Protein AF-A0A8X7SCP9-F1 (afdb_monomer_lite)

Secondary structure (DSSP, 8-state):
------------------SPPPPHHHHHHHHHHHTTSB-TTPPP-HHHHHHHHHHHHHHHHHHHHTTTPPPPHHHHHHHHTTS--TTHHHHHHHHHIIIIIS--TT-S--GGGHHHHHHHHTT--B--HHHHHHHHHHHHHHHHHHHTT-SS-S-----TTHHHHHHHHHHHBGGGPPPPPP--TT--GGGGGTTPPPPS--HHHHHHT--GGGB-S-GGGSPPP-

Structure (mmCIF, N/CA/C/O backbone):
data_AF-A0A8X7SCP9-F1
#
_entry.id   AF-A0A8X7SCP9-F1
#
loop_
_atom_site.group_PDB
_atom_site.id
_atom_site.type_symbol
_atom_site.label_atom_id
_atom_site.label_alt_id
_atom_site.label_comp_id
_atom_site.label_asym_id
_atom_site.label_entity_id
_atom_site.label_seq_id
_atom_site.pdbx_PDB_ins_code
_atom_site.Cartn_x
_atom_site.Cartn_y
_atom_site.Cartn_z
_atom_site.occupancy
_atom_site.B_iso_or_equiv
_atom_site.auth_seq_id
_atom_site.auth_comp_id
_atom_site.auth_asym_id
_atom_site.auth_atom_id
_atom_site.pdbx_PDB_model_num
ATOM 1 N N . MET A 1 1 ? 49.760 1.703 -44.729 1.00 36.44 1 MET A N 1
ATOM 2 C CA . MET A 1 1 ? 49.350 2.475 -43.535 1.00 36.44 1 MET A CA 1
ATOM 3 C C . MET A 1 1 ? 48.236 3.421 -43.953 1.00 36.44 1 MET A C 1
ATOM 5 O O . MET A 1 1 ? 48.510 4.389 -44.644 1.00 36.44 1 MET A O 1
ATOM 9 N N . LEU A 1 2 ? 46.983 3.087 -43.641 1.00 34.25 2 LEU A N 1
ATOM 10 C CA . LEU A 1 2 ? 45.821 3.934 -43.936 1.00 34.25 2 LEU A CA 1
ATOM 11 C C . LEU A 1 2 ? 45.530 4.840 -42.726 1.00 34.25 2 LEU A C 1
ATOM 13 O O . LEU A 1 2 ? 45.642 4.364 -41.592 1.00 34.25 2 LEU A O 1
ATOM 17 N N . PRO A 1 3 ? 45.181 6.122 -42.931 1.00 34.25 3 PRO A N 1
ATOM 18 C CA . PRO A 1 3 ? 44.920 7.043 -41.840 1.00 34.25 3 PRO A CA 1
ATOM 19 C C . PRO A 1 3 ? 43.595 6.718 -41.143 1.00 34.25 3 PRO A C 1
ATOM 21 O O . PRO A 1 3 ? 42.575 6.402 -41.753 1.00 34.25 3 PRO A O 1
ATOM 24 N N . ARG A 1 4 ? 43.669 6.793 -39.817 1.00 33.34 4 ARG A N 1
ATOM 25 C CA . ARG A 1 4 ? 42.622 6.542 -38.832 1.00 33.34 4 ARG A CA 1
ATOM 26 C C . ARG A 1 4 ? 41.446 7.500 -39.080 1.00 33.34 4 ARG A C 1
ATOM 28 O O . ARG A 1 4 ? 41.606 8.713 -38.971 1.00 33.34 4 ARG A O 1
ATOM 35 N N . HIS A 1 5 ? 40.285 6.948 -39.437 1.00 37.34 5 HIS A N 1
ATOM 36 C CA . HIS A 1 5 ? 39.052 7.709 -39.623 1.00 37.34 5 HIS A CA 1
ATOM 37 C C . HIS A 1 5 ? 38.667 8.492 -38.361 1.00 37.34 5 HIS A C 1
ATOM 39 O O . HIS A 1 5 ? 38.884 8.073 -37.224 1.00 37.34 5 HIS A O 1
ATOM 45 N N . SER A 1 6 ? 38.097 9.653 -38.644 1.00 34.94 6 SER A N 1
ATOM 46 C CA . SER A 1 6 ? 37.675 10.727 -37.768 1.00 34.94 6 SER A CA 1
ATOM 47 C C . SER A 1 6 ? 36.760 10.307 -36.618 1.00 34.94 6 SER A C 1
ATOM 49 O O . SER A 1 6 ? 35.809 9.542 -36.770 1.00 34.94 6 SER A O 1
ATOM 51 N N . LEU A 1 7 ? 37.020 10.932 -35.468 1.00 45.47 7 LEU A N 1
ATOM 52 C CA . LEU A 1 7 ? 36.071 11.138 -34.382 1.00 45.47 7 LEU A CA 1
ATOM 53 C C . LEU A 1 7 ? 34.780 11.751 -34.946 1.00 45.47 7 LEU A C 1
ATOM 55 O O . LEU A 1 7 ? 34.694 12.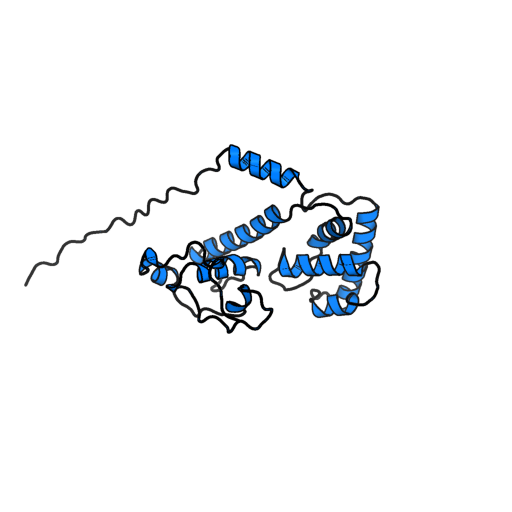960 -35.149 1.00 45.47 7 LEU A O 1
ATOM 59 N N . LYS A 1 8 ? 33.756 10.928 -35.180 1.00 37.47 8 LYS A N 1
ATOM 60 C CA . LYS A 1 8 ? 32.371 11.398 -35.127 1.00 37.47 8 LYS A CA 1
ATOM 61 C C . LYS A 1 8 ? 31.877 11.167 -33.710 1.00 37.47 8 LYS A C 1
ATOM 63 O O . LYS A 1 8 ? 31.315 10.126 -33.384 1.00 37.47 8 LYS A O 1
ATOM 68 N N . THR A 1 9 ? 32.135 12.157 -32.865 1.00 39.91 9 THR A N 1
ATOM 69 C CA . THR A 1 9 ? 31.381 12.430 -31.644 1.00 39.91 9 THR A CA 1
ATOM 70 C C . THR A 1 9 ? 29.904 12.539 -32.019 1.00 39.91 9 THR A C 1
ATOM 72 O O . THR A 1 9 ? 29.414 13.594 -32.416 1.00 39.91 9 THR A O 1
ATOM 75 N N . LEU A 1 10 ? 29.190 11.413 -31.958 1.00 36.66 10 LEU A N 1
ATOM 76 C CA . LEU A 1 10 ? 27.736 11.412 -32.000 1.00 36.66 10 LEU A CA 1
ATOM 77 C C . LEU A 1 10 ? 27.260 12.202 -30.783 1.00 36.66 10 LEU A C 1
ATOM 79 O O . LEU A 1 10 ? 27.534 11.845 -29.640 1.00 36.66 10 LEU A O 1
ATOM 83 N N . SER A 1 11 ? 26.613 13.325 -31.071 1.00 34.94 11 SER A N 1
ATOM 84 C CA . SER A 1 11 ? 25.954 14.208 -30.122 1.00 34.94 11 SER A CA 1
ATOM 85 C C . SER A 1 11 ? 25.185 13.410 -29.062 1.00 34.94 11 SER A C 1
ATOM 87 O O . SER A 1 11 ? 24.110 12.883 -29.334 1.00 34.94 11 SER A O 1
ATOM 89 N N . LEU A 1 12 ? 25.708 13.363 -27.833 1.00 41.34 12 LEU A N 1
ATOM 90 C CA . LEU A 1 12 ? 25.030 12.857 -26.630 1.00 41.34 12 LEU A CA 1
ATOM 91 C C . LEU A 1 12 ? 23.944 13.835 -26.131 1.00 41.34 12 LEU A C 1
ATOM 93 O O . LEU A 1 12 ? 23.687 13.939 -24.934 1.00 41.34 12 LEU A O 1
ATOM 97 N N . SER A 1 13 ? 23.291 14.576 -27.030 1.00 31.05 13 SER A N 1
ATOM 98 C CA . SER A 1 13 ? 22.116 15.373 -26.683 1.00 31.05 13 SER A CA 1
ATOM 99 C C . SER A 1 13 ? 20.854 14.556 -26.952 1.00 31.05 13 SER A C 1
ATOM 101 O O . SER A 1 13 ? 20.194 14.654 -27.984 1.00 31.05 13 SER A O 1
ATOM 103 N N . VAL A 1 14 ? 20.485 13.724 -25.978 1.00 31.47 14 VAL A N 1
ATOM 104 C CA . VAL A 1 14 ? 19.106 13.236 -25.899 1.00 31.47 14 VAL A CA 1
ATOM 105 C C . VAL A 1 14 ? 18.247 14.423 -25.471 1.00 31.47 14 VAL A C 1
ATOM 107 O O . VAL A 1 14 ? 18.172 14.779 -24.297 1.00 31.47 14 VAL A O 1
ATOM 110 N N . SER A 1 15 ? 17.622 15.068 -26.451 1.00 29.19 15 SER A N 1
ATOM 111 C CA . SER A 1 15 ? 16.572 16.057 -26.230 1.00 29.19 15 SER A CA 1
ATOM 112 C C . SER A 1 15 ? 15.325 15.333 -25.723 1.00 29.19 15 SER A C 1
ATOM 114 O O . SER A 1 15 ? 14.505 14.823 -26.487 1.00 29.19 15 SER A O 1
ATOM 116 N N . PHE A 1 16 ? 15.195 15.247 -24.401 1.00 29.44 16 PHE A N 1
ATOM 117 C CA . PHE A 1 16 ? 13.919 14.928 -23.780 1.00 29.44 16 PHE A CA 1
ATOM 118 C C . PHE A 1 16 ? 13.015 16.147 -23.979 1.00 29.44 16 PHE A C 1
ATOM 120 O O . PHE A 1 16 ? 13.230 17.190 -23.360 1.00 29.44 16 PHE A O 1
ATOM 127 N N . LYS A 1 17 ? 11.954 16.021 -24.788 1.00 34.19 17 LYS A N 1
ATOM 128 C CA . LYS A 1 17 ? 10.759 16.832 -24.526 1.00 34.19 17 LYS A CA 1
ATOM 129 C C . LYS A 1 17 ? 10.344 16.417 -23.119 1.00 34.19 17 LYS A C 1
ATOM 131 O O . LYS A 1 17 ? 9.905 15.284 -22.940 1.00 34.19 17 LYS A O 1
ATOM 136 N N . GLY A 1 18 ? 10.631 17.255 -22.122 1.00 32.31 18 GLY A N 1
ATOM 137 C CA . GLY A 1 18 ? 10.340 16.958 -20.723 1.00 32.31 18 GLY A CA 1
ATOM 138 C C . GLY A 1 18 ? 8.885 16.525 -20.535 1.00 32.31 18 GLY A C 1
ATOM 139 O O . GLY A 1 18 ? 8.072 16.627 -21.456 1.00 32.31 18 GLY A O 1
ATOM 140 N N . TRP A 1 19 ? 8.555 16.040 -19.337 1.00 34.41 19 TRP A N 1
ATOM 141 C CA . TRP A 1 19 ? 7.176 15.768 -18.924 1.00 34.41 19 TRP A CA 1
ATOM 142 C C . TRP A 1 19 ? 6.264 16.853 -19.494 1.00 34.41 19 TRP A C 1
ATOM 144 O O . TRP A 1 19 ? 6.471 18.031 -19.195 1.00 34.41 19 TRP A O 1
ATOM 154 N N . ARG A 1 20 ? 5.333 16.485 -20.391 1.00 43.69 20 ARG A N 1
ATOM 155 C CA . ARG A 1 20 ? 4.395 17.470 -20.936 1.00 43.69 20 ARG A CA 1
ATOM 156 C C . ARG A 1 20 ? 3.741 18.126 -19.729 1.00 43.69 20 ARG A C 1
ATOM 158 O O . ARG A 1 20 ? 3.152 17.418 -18.912 1.00 43.69 20 ARG A O 1
ATOM 165 N N . LEU A 1 21 ? 3.912 19.443 -19.596 1.00 41.94 21 LEU A N 1
ATOM 166 C CA . LEU A 1 21 ? 3.250 20.205 -18.549 1.00 41.94 21 LEU A CA 1
ATOM 167 C C . LEU A 1 21 ? 1.770 19.839 -18.592 1.00 41.94 21 LEU A C 1
ATOM 169 O O . LEU A 1 21 ? 1.151 19.798 -19.659 1.00 41.94 21 LEU A O 1
ATOM 173 N N . TRP A 1 22 ? 1.259 19.476 -17.424 1.00 45.84 22 TRP A N 1
ATOM 174 C CA . TRP A 1 22 ? -0.112 19.055 -17.220 1.00 45.84 22 TRP A CA 1
ATOM 175 C C . TRP A 1 22 ? -1.031 20.095 -17.861 1.00 45.84 22 TRP A C 1
ATOM 177 O O . TRP A 1 22 ? -0.975 21.262 -17.474 1.00 45.84 22 TRP A O 1
ATOM 187 N N . ARG A 1 23 ? -1.853 19.697 -18.843 1.00 64.44 23 ARG A N 1
ATOM 188 C CA . ARG A 1 23 ? -2.910 20.589 -19.340 1.00 64.44 23 ARG A CA 1
ATOM 189 C C . ARG A 1 23 ? -3.835 20.930 -18.174 1.00 64.44 23 ARG A C 1
ATOM 191 O O . ARG A 1 23 ? -4.162 20.041 -17.386 1.00 64.44 23 ARG A O 1
ATOM 198 N N . GLU A 1 24 ? -4.256 22.187 -18.079 1.00 72.56 24 GLU A N 1
ATOM 199 C CA . GLU A 1 24 ? -5.151 22.656 -17.009 1.00 72.56 24 GLU A CA 1
ATOM 200 C C . GLU A 1 24 ? -6.441 21.823 -16.920 1.00 72.56 24 GLU A C 1
ATOM 202 O O . GLU A 1 24 ? -6.910 21.502 -15.827 1.00 72.56 24 GLU A O 1
ATOM 207 N N . ASP A 1 25 ? -6.936 21.335 -18.058 1.00 75.00 25 ASP A N 1
ATOM 208 C CA . ASP A 1 25 ? -8.081 20.424 -18.126 1.00 75.00 25 ASP A CA 1
ATOM 209 C C . ASP A 1 25 ? -7.833 19.106 -17.378 1.00 75.00 25 ASP A C 1
ATOM 211 O O . ASP A 1 25 ? -8.721 18.599 -16.696 1.00 75.00 25 ASP A O 1
ATOM 215 N N . PHE A 1 26 ? -6.616 18.551 -17.466 1.00 69.31 26 PHE A N 1
ATOM 216 C CA . PHE A 1 26 ? -6.261 17.321 -16.756 1.00 69.31 26 PHE A CA 1
ATOM 217 C C . PHE A 1 26 ? -6.146 17.568 -15.254 1.00 69.31 26 PHE A C 1
ATOM 219 O O . PHE A 1 26 ? -6.594 16.733 -14.475 1.00 69.31 26 PHE A O 1
ATOM 226 N N . LYS A 1 27 ? -5.590 18.713 -14.836 1.00 64.19 27 LYS A N 1
ATOM 227 C CA . LYS A 1 27 ? -5.555 19.087 -13.413 1.00 64.19 27 LYS A CA 1
ATOM 228 C C . LYS A 1 27 ? -6.972 19.218 -12.870 1.00 64.19 27 LYS A C 1
ATOM 230 O O . LYS A 1 27 ? -7.293 18.590 -11.873 1.00 64.19 27 LYS A O 1
ATOM 235 N N . THR A 1 28 ? -7.839 19.933 -13.584 1.00 75.69 28 THR A N 1
ATOM 236 C CA . THR A 1 28 ? -9.245 20.115 -13.209 1.00 75.69 28 THR A CA 1
ATOM 237 C C . THR A 1 28 ? -9.986 18.778 -13.153 1.00 75.69 28 THR A C 1
ATOM 239 O O . THR A 1 28 ? -10.770 18.540 -12.237 1.00 75.69 28 THR A O 1
ATOM 242 N N . TRP A 1 29 ? -9.725 17.872 -14.097 1.00 69.81 29 TRP A N 1
ATOM 243 C CA . TRP A 1 29 ? -10.303 16.530 -14.101 1.00 69.81 29 TRP A CA 1
ATOM 244 C C . TRP A 1 29 ? -9.794 15.663 -12.941 1.00 69.81 29 TRP A C 1
ATOM 246 O O . TRP A 1 29 ? -10.599 15.048 -12.246 1.00 69.81 29 TRP A O 1
ATOM 256 N N . ALA A 1 30 ? -8.487 15.670 -12.667 1.00 62.31 30 ALA A N 1
ATOM 257 C CA . ALA A 1 30 ? -7.900 14.974 -11.525 1.00 62.31 30 ALA A CA 1
ATOM 258 C C . ALA A 1 30 ? -8.427 15.527 -10.190 1.00 62.31 30 ALA A C 1
ATOM 260 O O . ALA A 1 30 ? -8.788 14.750 -9.312 1.00 62.31 30 ALA A O 1
ATOM 261 N N . THR A 1 31 ? -8.564 16.850 -10.057 1.00 67.81 31 THR A N 1
ATOM 262 C CA . THR A 1 31 ? -9.174 17.500 -8.888 1.00 67.81 31 THR A CA 1
ATOM 263 C C . THR A 1 31 ? -10.637 17.092 -8.720 1.00 67.81 31 THR A C 1
ATOM 265 O O . THR A 1 31 ? -11.041 16.755 -7.612 1.00 67.81 31 THR A O 1
ATOM 268 N N . LYS A 1 32 ? -11.423 17.040 -9.804 1.00 70.69 32 LYS A N 1
ATOM 269 C CA . LYS A 1 32 ? -12.813 16.551 -9.772 1.00 70.69 32 LYS A CA 1
ATOM 270 C C . LYS A 1 32 ? -12.906 15.085 -9.348 1.00 70.69 32 LYS A C 1
ATOM 272 O O . LYS A 1 32 ? -13.802 14.739 -8.591 1.00 70.69 32 LYS A O 1
ATOM 277 N N . MET A 1 33 ? -11.982 14.237 -9.797 1.00 65.50 33 MET A N 1
ATOM 278 C CA . MET A 1 33 ? -11.931 12.828 -9.392 1.00 65.50 33 MET A CA 1
ATOM 279 C C . MET A 1 33 ? -11.500 12.665 -7.932 1.00 65.50 33 MET A C 1
ATOM 281 O O . MET A 1 33 ? -12.081 11.861 -7.210 1.00 65.50 33 MET A O 1
ATOM 285 N N . SER A 1 34 ? -10.539 13.466 -7.466 1.00 60.88 34 SER A N 1
ATOM 286 C CA . SER A 1 34 ? -10.188 13.538 -6.045 1.00 60.88 34 SER A CA 1
ATOM 287 C C . SER A 1 34 ? -11.334 14.069 -5.181 1.00 60.88 34 SER A C 1
ATOM 289 O O . SER A 1 34 ? -11.426 13.683 -4.027 1.00 60.88 34 SER A O 1
ATOM 291 N N . ALA A 1 35 ? -12.231 14.896 -5.723 1.00 63.06 35 ALA A N 1
ATOM 292 C CA . ALA A 1 35 ? -13.408 15.386 -5.006 1.00 63.06 35 ALA A CA 1
ATOM 293 C C . ALA A 1 35 ? -14.512 14.323 -4.809 1.00 63.06 35 ALA A C 1
ATOM 295 O O . ALA A 1 35 ? -15.472 14.581 -4.089 1.00 63.06 35 ALA A O 1
ATOM 296 N N . LEU A 1 36 ? -14.402 13.133 -5.422 1.00 73.38 36 LEU A N 1
ATOM 297 C CA . LEU A 1 36 ? -15.390 12.051 -5.276 1.00 73.38 36 LEU A CA 1
ATOM 298 C C . LEU A 1 36 ? -15.253 11.253 -3.967 1.00 73.38 36 LEU A C 1
ATOM 300 O O . LEU A 1 36 ? -16.104 10.411 -3.671 1.00 73.38 36 LEU A O 1
ATOM 304 N N . GLY A 1 37 ? -14.199 11.495 -3.188 1.00 78.56 37 GLY A N 1
ATOM 305 C CA . GLY A 1 37 ? -14.000 10.884 -1.881 1.00 78.56 37 GLY A CA 1
ATOM 306 C C . GLY A 1 37 ? -13.178 11.779 -0.965 1.00 78.56 37 GLY A C 1
ATOM 307 O O . GLY A 1 37 ? -12.523 12.721 -1.403 1.00 78.56 37 GLY A O 1
ATOM 308 N N . SER A 1 38 ? -13.212 11.481 0.324 1.00 84.38 38 SER A N 1
ATOM 309 C CA . SER A 1 38 ? -12.435 12.203 1.319 1.00 84.38 38 SER A CA 1
ATOM 310 C C . SER A 1 38 ? -10.941 11.860 1.192 1.00 84.38 38 SER A C 1
ATOM 312 O O . SER A 1 38 ? -10.578 10.746 0.787 1.00 84.38 38 SER A O 1
ATOM 314 N N . PRO A 1 39 ? -10.039 12.797 1.528 1.00 85.88 39 PRO A N 1
ATOM 315 C CA . PRO A 1 39 ? -8.606 12.530 1.531 1.00 85.88 39 PRO A CA 1
ATOM 316 C C . PRO A 1 39 ? -8.237 11.483 2.591 1.00 85.88 39 PRO A C 1
ATOM 318 O O . PRO A 1 39 ? -8.933 11.306 3.585 1.00 85.88 39 PRO A O 1
ATOM 321 N N . VAL A 1 40 ? -7.082 10.836 2.420 1.00 85.88 40 VAL A N 1
ATOM 322 C CA . VAL A 1 40 ? -6.550 9.819 3.356 1.00 85.88 40 VAL A CA 1
ATOM 323 C C . VAL A 1 40 ? -6.340 10.375 4.777 1.00 85.88 40 VAL A C 1
ATOM 325 O O . VAL A 1 40 ? -6.388 9.627 5.745 1.00 85.88 40 VAL A O 1
ATOM 328 N N . PHE A 1 41 ? -6.168 11.692 4.911 1.00 84.44 41 PHE A N 1
ATOM 329 C CA . PHE A 1 41 ? -6.013 12.396 6.190 1.00 84.44 41 PHE A CA 1
ATOM 330 C C . PHE A 1 41 ? -7.320 13.016 6.710 1.00 84.44 41 PHE A C 1
ATOM 332 O O . PHE A 1 41 ? -7.278 13.927 7.533 1.00 84.44 41 PHE A O 1
ATOM 339 N N . ALA A 1 42 ? -8.478 12.591 6.196 1.00 88.12 42 ALA A N 1
ATOM 340 C CA . ALA A 1 42 ? -9.764 13.072 6.682 1.00 88.12 42 ALA A CA 1
ATOM 341 C C . ALA A 1 42 ? -9.925 12.778 8.182 1.00 88.12 42 ALA A C 1
ATOM 343 O O . ALA A 1 42 ? -9.620 11.676 8.644 1.00 88.12 42 ALA A O 1
ATOM 344 N N . ALA A 1 43 ? -10.422 13.761 8.933 1.00 91.69 43 ALA A N 1
ATOM 345 C CA . ALA A 1 43 ? -10.719 13.589 10.350 1.00 91.69 43 ALA A CA 1
ATOM 346 C C . ALA A 1 43 ? -11.805 12.522 10.546 1.00 91.69 43 ALA A C 1
ATOM 348 O O . ALA A 1 43 ? -12.712 12.399 9.720 1.00 91.69 43 ALA A O 1
ATOM 349 N N . LEU A 1 44 ? -11.694 11.750 11.624 1.00 93.12 44 LEU A N 1
ATOM 350 C CA . LEU A 1 44 ? -12.737 10.822 12.046 1.00 93.12 44 LEU A CA 1
ATOM 351 C C . LEU A 1 44 ? -13.807 11.574 12.841 1.00 93.12 44 LEU A C 1
ATOM 353 O O . LEU A 1 44 ? -13.533 12.597 13.471 1.00 93.12 44 LEU A O 1
ATOM 357 N N . ASP A 1 45 ? -15.028 11.057 12.808 1.00 92.19 45 ASP A N 1
ATOM 358 C CA . ASP A 1 45 ? -16.075 11.462 13.738 1.00 92.19 45 ASP A CA 1
ATOM 359 C C . ASP A 1 45 ? -15.869 10.795 15.113 1.00 92.19 45 ASP A C 1
ATOM 361 O O . ASP A 1 45 ? -14.940 10.010 15.316 1.00 92.19 45 ASP A O 1
ATOM 365 N N . GLY A 1 46 ? -16.726 11.111 16.090 1.00 93.50 46 GLY A N 1
ATOM 366 C CA . GLY A 1 46 ? -16.574 10.594 17.456 1.00 93.50 46 GLY A CA 1
ATOM 367 C C . GLY A 1 46 ? -16.593 9.062 17.536 1.00 93.50 46 GLY A C 1
ATOM 368 O O . GLY A 1 46 ? -15.781 8.474 18.248 1.00 93.50 46 GLY A O 1
ATOM 369 N N . SER A 1 47 ? -17.468 8.413 16.761 1.00 92.50 47 SER A N 1
ATOM 370 C CA . SER A 1 47 ? -17.549 6.947 16.696 1.00 92.50 47 SER A CA 1
ATOM 371 C C . SER A 1 47 ? -16.320 6.332 16.013 1.00 92.50 47 SER A C 1
ATOM 373 O O . SER A 1 47 ? -15.787 5.312 16.465 1.00 92.50 47 SER A O 1
ATOM 375 N N . GLY A 1 48 ? -15.815 6.976 14.959 1.00 93.38 48 GLY A N 1
ATOM 376 C CA . GLY A 1 48 ? -14.584 6.584 14.293 1.00 93.38 48 GLY A CA 1
ATOM 377 C C . GLY A 1 48 ? -13.365 6.691 15.209 1.00 93.38 48 GLY A C 1
ATOM 378 O O . GLY A 1 48 ? -12.563 5.758 15.267 1.00 93.38 48 GLY A O 1
ATOM 379 N N . GLU A 1 49 ? -13.229 7.77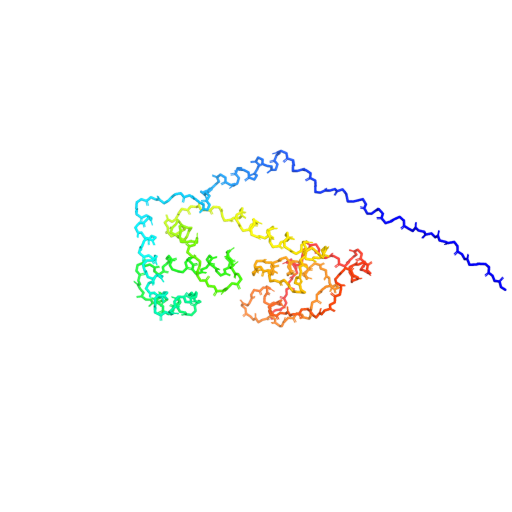9 15.973 1.00 96.00 49 GLU A N 1
ATOM 380 C CA . GLU A 1 49 ? -12.139 7.919 16.950 1.00 96.00 49 GLU A CA 1
ATOM 381 C C . GLU A 1 49 ? -12.225 6.864 18.063 1.00 96.00 49 GLU A C 1
ATOM 383 O O . GLU A 1 49 ? -11.197 6.311 18.461 1.00 96.00 49 GLU A O 1
ATOM 388 N N . GLU A 1 50 ? -13.428 6.497 18.516 1.00 95.81 50 GLU A N 1
ATOM 389 C CA . GLU A 1 50 ? -13.605 5.396 19.470 1.00 95.81 50 GLU A CA 1
ATOM 390 C C . GLU A 1 50 ? -13.135 4.054 18.884 1.00 95.81 50 GLU A C 1
ATOM 392 O O . GLU A 1 50 ? -12.366 3.321 19.515 1.00 95.81 50 GLU A O 1
ATOM 397 N N . THR A 1 51 ? -13.545 3.748 17.651 1.00 95.38 51 THR A N 1
ATOM 398 C CA . THR A 1 51 ? -13.160 2.514 16.948 1.00 95.38 51 THR A CA 1
ATOM 399 C C . THR A 1 51 ? -11.650 2.452 16.722 1.00 95.38 51 THR A C 1
ATOM 401 O O . THR A 1 51 ? -11.008 1.435 16.999 1.00 95.38 51 THR A O 1
ATOM 404 N N . LYS A 1 52 ? -11.047 3.566 16.298 1.00 96.38 52 LYS A N 1
ATOM 405 C CA . LYS A 1 52 ? -9.593 3.702 16.164 1.00 96.38 52 LYS A CA 1
ATOM 406 C C . LYS A 1 52 ? -8.890 3.461 17.496 1.00 96.38 52 LYS A C 1
ATOM 408 O O . LYS A 1 52 ? -7.931 2.694 17.535 1.00 96.38 52 LYS A O 1
ATOM 413 N N . ALA A 1 53 ? -9.379 4.048 18.588 1.00 96.75 53 ALA A N 1
ATOM 414 C CA . ALA A 1 53 ? -8.809 3.856 19.917 1.00 96.75 53 ALA A CA 1
ATOM 415 C C . ALA A 1 53 ? -8.926 2.401 20.404 1.00 96.75 53 ALA A C 1
ATOM 417 O O . ALA A 1 53 ? -8.035 1.913 21.101 1.00 96.75 53 ALA A O 1
ATOM 418 N N . LYS A 1 54 ? -9.998 1.679 20.050 1.00 96.25 54 LYS A N 1
ATOM 419 C CA . LYS A 1 54 ? -10.132 0.236 20.322 1.00 96.25 54 LYS A CA 1
ATOM 420 C C . LYS A 1 54 ? -9.054 -0.575 19.588 1.00 96.25 54 LYS A C 1
ATOM 422 O O . LYS A 1 54 ? -8.300 -1.297 20.235 1.00 96.25 54 LYS A O 1
ATOM 427 N N . VAL A 1 55 ? -8.899 -0.388 18.274 1.00 95.38 55 VAL A N 1
ATOM 428 C CA . VAL A 1 55 ? -7.869 -1.094 17.479 1.00 95.38 55 VAL A CA 1
ATOM 429 C C . VAL A 1 55 ? -6.452 -0.728 17.932 1.00 95.38 55 VAL A C 1
ATOM 431 O O . VAL A 1 55 ? -5.576 -1.589 18.019 1.00 95.38 55 VAL A O 1
ATOM 434 N N . GLN A 1 56 ? -6.216 0.539 18.273 1.00 95.56 56 GLN A N 1
ATOM 435 C CA . GLN A 1 56 ? -4.923 1.014 18.761 1.00 95.56 56 GLN A CA 1
ATOM 436 C C . GLN A 1 56 ? -4.549 0.410 20.115 1.00 95.56 56 GLN A C 1
ATOM 438 O O . GLN A 1 56 ? -3.382 0.087 20.336 1.00 95.56 56 GLN A O 1
ATOM 443 N N . ARG A 1 57 ? -5.525 0.186 21.002 1.00 94.56 57 ARG A N 1
ATOM 444 C CA . ARG A 1 57 ? -5.302 -0.538 22.260 1.00 94.56 57 ARG A CA 1
ATOM 445 C C . ARG A 1 57 ? -4.850 -1.976 22.015 1.00 94.56 57 ARG A C 1
ATOM 447 O O . ARG A 1 57 ? -3.830 -2.368 22.578 1.00 94.56 57 ARG A O 1
ATOM 454 N N . GLU A 1 58 ? -5.530 -2.717 21.144 1.00 93.06 58 GLU A N 1
ATOM 455 C CA . GLU A 1 58 ? -5.134 -4.085 20.772 1.00 93.06 58 GLU A CA 1
ATOM 456 C C . GLU A 1 58 ? -3.723 -4.126 20.166 1.00 93.06 58 GLU A C 1
ATOM 458 O O . GLU A 1 58 ? -2.876 -4.929 20.561 1.00 93.06 58 GLU A O 1
ATOM 463 N N . TRP A 1 59 ? -3.416 -3.188 19.267 1.00 93.38 59 TRP A N 1
ATOM 464 C CA . TRP A 1 59 ? -2.079 -3.053 18.688 1.00 93.38 59 TRP A CA 1
ATOM 465 C C . TRP A 1 59 ? -1.004 -2.779 19.753 1.00 93.38 59 TRP A C 1
ATOM 467 O O . TRP A 1 59 ? 0.053 -3.410 19.738 1.00 93.38 59 TRP A O 1
ATOM 477 N N . LEU A 1 60 ? -1.263 -1.895 20.723 1.00 92.69 60 LEU A N 1
ATOM 478 C CA . LEU A 1 60 ? -0.334 -1.632 21.829 1.00 92.69 60 LEU A CA 1
ATOM 479 C C . LEU A 1 60 ? -0.154 -2.851 22.745 1.00 92.69 60 LEU A C 1
ATOM 481 O O . LEU A 1 60 ? 0.963 -3.108 23.198 1.00 92.69 60 LEU A O 1
ATOM 485 N N . MET A 1 61 ? -1.221 -3.607 23.010 1.00 91.25 61 MET A N 1
ATOM 486 C CA . MET A 1 61 ? -1.164 -4.843 23.799 1.00 91.25 61 MET A CA 1
ATOM 487 C C . MET A 1 61 ? -0.282 -5.891 23.118 1.00 91.25 61 MET A C 1
ATOM 489 O O . MET A 1 61 ? 0.637 -6.428 23.742 1.00 91.25 61 MET A O 1
ATOM 493 N N . LEU A 1 62 ? -0.476 -6.103 21.814 1.00 90.81 62 LEU A N 1
ATOM 494 C CA . LEU A 1 62 ? 0.372 -6.986 21.014 1.00 90.81 62 LEU A CA 1
ATOM 495 C C . LEU A 1 62 ? 1.829 -6.513 21.003 1.00 90.81 62 LEU A C 1
ATOM 497 O O . LEU A 1 62 ? 2.736 -7.325 21.172 1.00 90.81 62 LEU A O 1
ATOM 501 N N . LYS A 1 63 ? 2.068 -5.203 20.869 1.00 88.81 63 LYS A N 1
ATOM 502 C CA . LYS A 1 63 ? 3.418 -4.623 20.852 1.00 88.81 63 LYS A CA 1
ATOM 503 C C . LYS A 1 63 ? 4.165 -4.835 22.172 1.00 88.81 63 LYS A C 1
ATOM 505 O O . LYS A 1 63 ? 5.367 -5.089 22.149 1.00 88.81 63 LYS A O 1
ATOM 510 N N . LYS A 1 64 ? 3.465 -4.775 23.311 1.00 88.56 64 LYS A N 1
ATOM 511 C CA . LYS A 1 64 ? 4.031 -5.125 24.626 1.00 88.56 64 LYS A CA 1
ATOM 512 C C . LYS A 1 64 ? 4.399 -6.606 24.701 1.00 88.56 64 LYS A C 1
ATOM 514 O O . LYS A 1 64 ? 5.482 -6.931 25.171 1.00 88.56 64 LYS A O 1
ATOM 519 N N . TYR A 1 65 ? 3.533 -7.490 24.201 1.00 85.69 65 TYR A N 1
ATOM 520 C CA . TYR A 1 65 ? 3.778 -8.935 24.200 1.00 85.69 65 TYR A CA 1
ATOM 521 C C . TYR A 1 65 ? 5.009 -9.331 23.367 1.00 85.69 65 TYR A C 1
ATOM 523 O O . TYR A 1 65 ? 5.750 -10.235 23.745 1.00 85.69 65 TYR A O 1
ATOM 531 N N . ILE A 1 66 ? 5.266 -8.631 22.257 1.00 86.25 66 ILE A N 1
ATOM 532 C CA . ILE A 1 66 ? 6.423 -8.889 21.381 1.00 86.25 66 ILE A CA 1
ATOM 533 C C . ILE A 1 66 ? 7.645 -8.009 21.683 1.00 86.25 66 ILE A C 1
ATOM 535 O O . ILE A 1 66 ? 8.534 -7.899 20.835 1.00 86.25 66 ILE A O 1
ATOM 539 N N . ASP A 1 67 ? 7.699 -7.407 22.874 1.00 82.56 67 ASP A N 1
ATOM 540 C CA . ASP A 1 67 ? 8.826 -6.604 23.365 1.00 82.56 67 ASP A CA 1
ATOM 541 C C . ASP A 1 67 ? 9.220 -5.460 22.411 1.00 82.56 67 ASP A C 1
ATOM 543 O O . ASP A 1 67 ? 10.359 -5.313 21.971 1.00 82.56 67 ASP A O 1
ATOM 547 N N . GLY A 1 68 ? 8.225 -4.683 21.978 1.00 72.69 68 GLY A N 1
ATOM 548 C CA . GLY A 1 68 ? 8.440 -3.497 21.149 1.00 72.69 68 GLY A CA 1
ATOM 549 C C . GLY A 1 68 ? 8.769 -3.771 19.678 1.00 72.69 68 GLY A C 1
ATOM 550 O O . GLY A 1 68 ? 8.843 -2.814 18.901 1.00 72.69 68 GLY A O 1
ATOM 551 N N . ARG A 1 69 ? 8.911 -5.040 19.263 1.00 79.19 69 ARG A N 1
ATOM 552 C CA . ARG A 1 69 ? 9.078 -5.406 17.847 1.00 79.19 69 ARG A CA 1
ATOM 553 C C . ARG A 1 69 ? 7.855 -4.996 17.022 1.00 79.19 69 ARG A C 1
ATOM 555 O O . ARG A 1 69 ? 6.763 -4.781 17.543 1.00 79.19 69 ARG A O 1
ATOM 562 N N . GLY A 1 70 ? 8.042 -4.853 15.712 1.00 81.25 70 GLY A N 1
ATOM 563 C CA . GLY A 1 70 ? 6.936 -4.558 14.806 1.00 81.25 70 GLY A CA 1
ATOM 564 C C . GLY A 1 70 ? 5.982 -5.748 14.684 1.00 81.25 70 GLY A C 1
ATOM 565 O O . GLY A 1 70 ? 6.412 -6.901 14.658 1.00 81.25 70 GLY A O 1
ATOM 566 N N . ILE A 1 71 ? 4.680 -5.471 14.600 1.00 87.81 71 ILE A N 1
ATOM 567 C CA . ILE A 1 71 ? 3.656 -6.515 14.504 1.00 87.81 71 ILE A CA 1
ATOM 568 C C . ILE A 1 71 ? 3.601 -7.046 13.073 1.00 87.81 71 ILE A C 1
ATOM 570 O O . ILE A 1 71 ? 3.276 -6.308 12.141 1.00 87.81 71 ILE A O 1
ATOM 574 N N . THR A 1 72 ? 3.914 -8.327 12.907 1.00 88.94 72 THR A N 1
ATOM 575 C CA . THR A 1 72 ? 3.884 -9.020 11.615 1.00 88.94 72 THR A CA 1
ATOM 576 C C . THR A 1 72 ? 2.482 -9.534 11.286 1.00 88.94 72 THR A C 1
ATOM 578 O O . THR A 1 72 ? 1.618 -9.657 12.158 1.00 88.94 72 THR A O 1
ATOM 581 N N . GLN A 1 73 ? 2.255 -9.863 10.014 1.00 90.31 73 GLN A N 1
ATOM 582 C CA . GLN A 1 73 ? 0.978 -10.355 9.504 1.00 90.31 73 GLN A CA 1
ATOM 583 C C . GLN A 1 73 ? 0.477 -11.591 10.272 1.00 90.31 73 GLN A C 1
ATOM 585 O O . GLN A 1 73 ? -0.674 -11.558 10.701 1.00 90.31 73 GLN A O 1
ATOM 590 N N . PRO A 1 74 ? 1.290 -12.641 10.525 1.00 90.50 74 PRO A N 1
ATOM 591 C CA . PRO A 1 74 ? 0.811 -13.817 11.251 1.00 90.50 74 PRO A CA 1
ATOM 592 C C . PRO A 1 74 ? 0.351 -13.501 12.677 1.00 90.50 74 PRO A C 1
ATOM 594 O O . PRO A 1 74 ? -0.653 -14.040 13.132 1.00 90.50 74 PRO A O 1
ATOM 597 N N . VAL A 1 75 ? 1.059 -12.604 13.377 1.00 91.69 75 VAL A N 1
ATOM 598 C CA . VAL A 1 75 ? 0.699 -12.185 14.742 1.00 91.69 75 VAL A CA 1
ATOM 599 C C . VAL A 1 75 ? -0.622 -11.420 14.733 1.00 91.69 75 VAL A C 1
ATOM 601 O O . VAL A 1 75 ? -1.485 -11.685 15.564 1.00 91.69 75 VAL A O 1
ATOM 604 N N . TRP A 1 76 ? -0.797 -10.510 13.773 1.00 93.62 76 TRP A N 1
ATOM 605 C CA . TRP A 1 76 ? -2.031 -9.744 13.619 1.00 93.62 76 TRP A CA 1
ATOM 606 C C . TRP A 1 76 ? -3.225 -10.634 13.257 1.00 93.62 76 TRP A C 1
ATOM 608 O O . TRP A 1 76 ? -4.270 -10.553 13.895 1.00 93.62 76 TRP A O 1
ATOM 618 N N . MET A 1 77 ? -3.055 -11.524 12.273 1.00 93.06 77 MET A N 1
ATOM 619 C CA . MET A 1 77 ? -4.098 -12.461 11.849 1.00 93.06 77 MET A CA 1
ATOM 620 C C . MET A 1 77 ? -4.504 -13.386 12.991 1.00 93.06 77 MET A C 1
ATOM 622 O O . MET A 1 77 ? -5.691 -13.527 13.237 1.00 93.06 77 MET A O 1
ATOM 626 N N . LYS A 1 78 ? -3.551 -13.935 13.755 1.00 91.75 78 LYS A N 1
ATOM 627 C CA . LYS A 1 78 ? -3.857 -14.795 14.909 1.00 91.75 78 LYS A CA 1
ATOM 628 C C . LYS A 1 78 ? -4.767 -14.117 15.94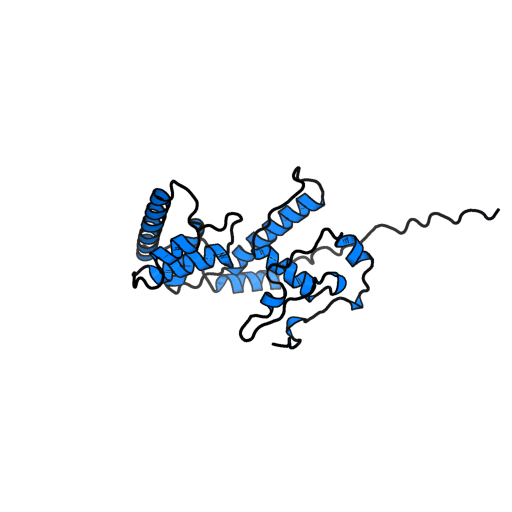6 1.00 91.75 78 LYS A C 1
ATOM 630 O O . LYS A 1 78 ? -5.485 -14.815 16.650 1.00 91.75 78 LYS A O 1
ATOM 635 N N . ASN A 1 79 ? -4.714 -12.789 16.064 1.00 90.44 79 ASN A N 1
ATOM 636 C CA . ASN A 1 79 ? -5.522 -12.042 17.029 1.00 90.44 79 ASN A CA 1
ATOM 637 C C . ASN A 1 79 ? -6.948 -11.748 16.537 1.00 90.44 79 ASN A C 1
ATOM 639 O O . ASN A 1 79 ? -7.859 -11.672 17.353 1.00 90.44 79 ASN A O 1
ATOM 643 N N . PHE A 1 80 ? -7.138 -11.548 15.228 1.00 93.19 80 PHE A N 1
ATOM 644 C CA . PHE A 1 80 ? -8.393 -11.016 14.680 1.00 93.19 80 PHE A CA 1
ATOM 645 C C . PHE A 1 80 ? -9.113 -11.935 13.691 1.00 93.19 80 PHE A C 1
ATOM 647 O O . PHE A 1 80 ? -10.336 -11.866 13.611 1.00 93.19 80 PHE A O 1
ATOM 654 N N . MET A 1 81 ? -8.392 -12.754 12.927 1.00 90.00 81 MET A N 1
ATOM 655 C CA . MET A 1 81 ? -8.975 -13.603 11.885 1.00 90.00 81 MET A CA 1
ATOM 656 C C . MET A 1 81 ? -9.866 -14.680 12.499 1.00 90.00 81 MET A C 1
ATOM 658 O O . MET A 1 81 ? -9.418 -15.394 13.395 1.00 90.00 81 MET A O 1
ATOM 662 N N . ASP A 1 82 ? -11.100 -14.783 12.002 1.00 88.00 82 ASP A N 1
ATOM 663 C CA . ASP A 1 82 ? -12.110 -15.756 12.433 1.00 88.00 82 ASP A CA 1
ATOM 664 C C . ASP A 1 82 ? -12.427 -15.673 13.938 1.00 88.00 82 ASP A C 1
ATOM 666 O O . ASP A 1 82 ? -12.875 -16.636 14.562 1.00 88.00 82 ASP A O 1
ATOM 670 N N . SER A 1 83 ? -12.181 -14.508 14.544 1.00 86.12 83 SER A N 1
ATOM 671 C CA . SER A 1 83 ? -12.410 -14.279 15.973 1.00 86.12 83 SER A CA 1
ATOM 672 C C . SER A 1 83 ? -13.863 -13.919 16.288 1.00 86.12 83 SER A C 1
ATOM 674 O O . SER A 1 83 ? -14.282 -14.032 17.440 1.00 86.12 83 SER A O 1
ATOM 676 N N . GLY A 1 84 ? -14.628 -13.447 15.294 1.00 82.88 84 GLY A N 1
ATOM 677 C CA . GLY A 1 84 ? -15.958 -12.871 15.505 1.00 82.88 84 GLY A CA 1
ATOM 678 C C . GLY A 1 84 ? -15.919 -11.538 16.262 1.00 82.88 84 GLY A C 1
ATOM 679 O O . GLY A 1 84 ? -16.952 -11.058 16.729 1.00 82.88 84 GLY A O 1
ATOM 680 N N . HIS A 1 85 ? -14.733 -10.942 16.418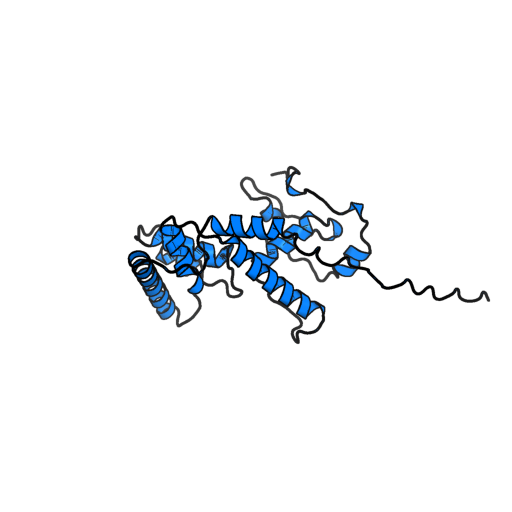 1.00 84.44 85 HIS A N 1
ATOM 681 C CA . HIS A 1 85 ? -14.546 -9.686 17.129 1.00 84.44 85 HIS A CA 1
ATOM 682 C C . HIS A 1 85 ? -15.162 -8.528 16.339 1.00 84.44 85 HIS A C 1
ATOM 684 O O . HIS A 1 85 ? -14.993 -8.425 15.126 1.00 84.44 85 HIS A O 1
ATOM 690 N N . GLU A 1 86 ? -15.762 -7.556 17.034 1.00 89.19 86 GLU A N 1
ATOM 691 C CA . GLU A 1 86 ? -16.328 -6.341 16.412 1.00 89.19 86 GLU A CA 1
ATOM 692 C C . GLU A 1 86 ? -15.316 -5.533 15.566 1.00 89.19 86 GLU A C 1
ATOM 694 O O . GLU A 1 86 ? -15.701 -4.710 14.741 1.00 89.19 86 GLU A O 1
ATOM 699 N N . LEU A 1 87 ? -14.012 -5.772 15.757 1.00 93.69 87 LEU A N 1
ATOM 700 C CA . LEU A 1 87 ? -12.921 -5.071 15.085 1.00 93.69 87 LEU A CA 1
ATOM 701 C C . LEU A 1 87 ? -12.327 -5.888 13.939 1.00 93.69 87 LEU A C 1
ATOM 703 O O . LEU A 1 87 ? -11.423 -5.393 13.277 1.00 93.69 87 LEU A O 1
ATOM 707 N N . GLU A 1 88 ? -12.794 -7.114 13.694 1.00 94.69 88 GLU A N 1
ATOM 708 C CA . GLU A 1 88 ? -12.213 -8.018 12.697 1.00 94.69 88 GLU A CA 1
ATOM 709 C C . GLU A 1 88 ? -12.165 -7.372 11.306 1.00 94.69 88 GLU A C 1
ATOM 711 O O . GLU A 1 88 ? -11.120 -7.371 10.653 1.00 94.69 88 GLU A O 1
ATOM 716 N N . HIS A 1 89 ? -13.250 -6.712 10.889 1.00 94.75 89 HIS A N 1
ATOM 717 C CA . HIS A 1 89 ? -13.291 -6.003 9.610 1.00 94.75 89 HIS A CA 1
ATOM 718 C C . HIS A 1 89 ? -12.290 -4.836 9.544 1.00 94.75 89 HIS A C 1
ATOM 720 O O . HIS A 1 89 ? -11.572 -4.674 8.554 1.00 94.75 89 HIS A O 1
ATOM 726 N N . VAL A 1 90 ? -12.189 -4.041 10.614 1.00 96.38 90 VAL A N 1
ATOM 727 C CA . VAL A 1 90 ? -11.230 -2.926 10.691 1.00 96.38 90 VAL A CA 1
ATOM 728 C C . VAL A 1 90 ? -9.798 -3.458 10.696 1.00 96.38 90 VAL A C 1
ATOM 730 O O . VAL A 1 90 ? -8.938 -2.935 9.991 1.00 96.38 90 VAL A O 1
ATOM 733 N N . ALA A 1 91 ? -9.538 -4.530 11.440 1.00 95.75 91 ALA A N 1
ATOM 734 C CA . ALA A 1 91 ? -8.240 -5.180 11.520 1.00 95.75 91 ALA A CA 1
ATOM 735 C C . ALA A 1 91 ? -7.818 -5.778 10.173 1.00 95.75 91 ALA A C 1
ATOM 737 O O . ALA A 1 91 ? -6.648 -5.658 9.794 1.00 95.75 91 ALA A O 1
ATOM 738 N N . PHE A 1 92 ? -8.758 -6.355 9.421 1.00 95.94 92 PHE A N 1
ATOM 739 C CA . PHE A 1 92 ? -8.534 -6.776 8.042 1.00 95.94 92 PHE A CA 1
ATOM 740 C C . PHE A 1 92 ? -8.112 -5.593 7.160 1.00 95.94 92 PHE A C 1
ATOM 742 O O . PHE A 1 92 ? -7.099 -5.676 6.467 1.00 95.94 92 PHE A O 1
ATOM 749 N N . LEU A 1 93 ? -8.829 -4.465 7.223 1.00 96.12 93 LEU A N 1
ATOM 750 C CA . LEU A 1 93 ? -8.495 -3.266 6.445 1.00 96.12 93 LEU A CA 1
ATOM 751 C C . LEU A 1 93 ? -7.138 -2.670 6.843 1.00 96.12 93 LEU A C 1
ATOM 753 O O . LEU A 1 93 ? -6.372 -2.265 5.971 1.00 96.12 93 LEU A O 1
ATOM 757 N N . VAL A 1 94 ? -6.799 -2.664 8.134 1.00 95.94 94 VAL A N 1
ATOM 758 C CA . VAL A 1 94 ? -5.481 -2.245 8.639 1.00 95.94 94 VAL A CA 1
ATOM 759 C C . VAL A 1 94 ? -4.363 -3.110 8.058 1.00 95.94 94 VAL A C 1
ATOM 761 O O . VAL A 1 94 ? -3.347 -2.579 7.596 1.00 95.94 94 VAL A O 1
ATOM 764 N N . LEU A 1 95 ? -4.544 -4.434 8.062 1.00 94.00 95 LEU A N 1
ATOM 765 C CA . LEU A 1 95 ? -3.591 -5.372 7.476 1.00 94.00 95 LEU A CA 1
ATOM 766 C C . LEU A 1 95 ? -3.457 -5.124 5.972 1.00 94.00 95 LEU A C 1
ATOM 768 O O . LEU A 1 95 ? -2.344 -4.967 5.469 1.00 94.00 95 LEU A O 1
ATOM 772 N N . TRP A 1 96 ? -4.588 -5.034 5.272 1.00 93.81 96 TRP A N 1
ATOM 773 C CA . TRP A 1 96 ? -4.619 -4.833 3.831 1.00 93.81 96 TRP A CA 1
ATOM 774 C C . TRP A 1 96 ? -3.911 -3.537 3.419 1.00 93.81 96 TRP A C 1
ATOM 776 O O . TRP A 1 96 ? -3.039 -3.546 2.545 1.00 93.81 96 TRP A O 1
ATOM 786 N N . LEU A 1 97 ? -4.213 -2.433 4.106 1.00 92.62 97 LEU A N 1
ATOM 787 C CA . LEU A 1 97 ? -3.566 -1.147 3.874 1.00 92.62 97 LEU A CA 1
ATOM 788 C C . LEU A 1 97 ? -2.065 -1.201 4.176 1.00 92.62 97 LEU A C 1
ATOM 790 O O . LEU A 1 97 ? -1.283 -0.693 3.382 1.00 92.62 97 LEU A O 1
ATOM 794 N N . SER A 1 98 ? -1.651 -1.834 5.278 1.00 90.50 98 SER A N 1
ATOM 795 C CA . SER A 1 98 ? -0.238 -1.876 5.689 1.00 90.50 98 SER A CA 1
ATOM 796 C C . SER A 1 98 ? 0.643 -2.734 4.777 1.00 90.50 98 SER A C 1
ATOM 798 O O . SER A 1 98 ? 1.831 -2.450 4.660 1.00 90.50 98 SER A O 1
ATOM 800 N N . TYR A 1 99 ? 0.101 -3.789 4.159 1.00 86.19 99 TYR A N 1
ATOM 801 C CA . TYR A 1 99 ? 0.892 -4.748 3.372 1.00 86.19 99 TYR A CA 1
ATOM 802 C C . TYR A 1 99 ? 0.757 -4.563 1.863 1.00 86.19 99 TYR A C 1
ATOM 804 O O . TYR A 1 99 ? 1.710 -4.838 1.137 1.00 86.19 99 TYR A O 1
ATOM 812 N N . PHE A 1 100 ? -0.393 -4.089 1.377 1.00 84.25 100 PHE A N 1
ATOM 813 C CA . PHE A 1 100 ? -0.672 -4.057 -0.062 1.00 84.25 100 PHE A CA 1
ATOM 814 C C . PHE A 1 100 ? -0.864 -2.649 -0.626 1.00 84.25 100 PHE A C 1
ATOM 816 O O . PHE A 1 100 ? -0.551 -2.427 -1.794 1.00 84.25 100 PHE A O 1
ATOM 823 N N . VAL A 1 101 ? -1.349 -1.690 0.172 1.00 87.88 101 VAL A N 1
ATOM 824 C CA . VAL A 1 101 ? -1.638 -0.325 -0.314 1.00 87.88 101 VAL A CA 1
ATOM 825 C C . VAL A 1 101 ? -0.533 0.662 0.046 1.00 87.88 101 VAL A C 1
ATOM 827 O O . VAL A 1 101 ? -0.112 1.440 -0.803 1.00 87.88 101 VAL A O 1
ATOM 830 N N . PHE A 1 102 ? -0.043 0.614 1.283 1.00 85.94 102 PHE A N 1
ATOM 831 C CA . PHE A 1 102 ? 1.024 1.459 1.822 1.00 85.94 102 PHE A CA 1
ATOM 832 C C . PHE A 1 102 ? 2.123 0.599 2.470 1.00 85.94 102 PHE A C 1
ATOM 834 O O . PHE A 1 102 ? 2.396 0.744 3.666 1.00 85.94 102 PHE A O 1
ATOM 841 N N . PRO A 1 103 ? 2.741 -0.329 1.712 1.00 79.88 103 PRO A N 1
ATOM 842 C CA . PRO A 1 103 ? 3.771 -1.207 2.242 1.00 79.88 103 PRO A CA 1
ATOM 843 C C . PRO A 1 103 ? 4.959 -0.410 2.767 1.00 79.88 103 PRO A C 1
ATOM 845 O O . PRO A 1 103 ? 5.505 0.461 2.089 1.00 79.88 103 PRO A O 1
ATOM 848 N N . SER A 1 104 ? 5.385 -0.760 3.977 1.00 74.25 104 SER A N 1
ATOM 849 C CA . SER A 1 104 ? 6.649 -0.300 4.545 1.00 74.25 104 SER A CA 1
ATOM 850 C C . SER A 1 104 ? 7.754 -1.325 4.302 1.00 74.25 104 SER A C 1
ATOM 852 O O . SER A 1 104 ? 7.494 -2.515 4.119 1.00 74.25 104 SER A O 1
ATOM 854 N N . ASN A 1 105 ? 9.008 -0.882 4.380 1.00 67.75 105 ASN A N 1
ATOM 855 C CA . ASN A 1 105 ? 10.174 -1.758 4.225 1.00 67.75 105 ASN A CA 1
ATOM 856 C C . ASN A 1 105 ? 10.317 -2.793 5.359 1.00 67.75 105 ASN A C 1
ATOM 858 O O . ASN A 1 105 ? 11.147 -3.692 5.262 1.00 67.75 105 ASN A O 1
ATOM 862 N N . CYS A 1 106 ? 9.533 -2.665 6.435 1.00 68.69 106 CYS A N 1
ATOM 863 C CA . CYS A 1 106 ? 9.651 -3.493 7.631 1.00 68.69 106 CYS A CA 1
ATOM 864 C C . CYS A 1 106 ? 8.629 -4.639 7.696 1.00 68.69 106 CYS A C 1
ATOM 866 O O . CYS A 1 106 ? 8.684 -5.394 8.658 1.00 68.69 106 CYS A O 1
ATOM 868 N N . TYR A 1 107 ? 7.723 -4.786 6.715 1.00 75.94 107 TYR A N 1
ATOM 869 C CA . TYR A 1 107 ? 6.644 -5.797 6.711 1.00 75.94 107 TYR A CA 1
ATOM 870 C C . TYR A 1 107 ? 5.917 -5.893 8.062 1.00 75.94 107 TYR A C 1
ATOM 872 O O . TYR A 1 107 ? 5.806 -6.960 8.665 1.00 75.94 107 TYR A O 1
ATOM 880 N N . THR A 1 108 ? 5.469 -4.745 8.571 1.00 87.31 108 THR A N 1
ATOM 881 C CA . THR A 1 108 ? 4.789 -4.628 9.867 1.00 87.31 108 THR A CA 1
ATOM 882 C C . THR A 1 108 ? 3.560 -3.739 9.764 1.00 87.31 108 THR A C 1
ATOM 884 O O . THR A 1 108 ? 3.527 -2.820 8.945 1.00 87.31 108 THR A O 1
ATOM 887 N N . ILE A 1 109 ? 2.577 -3.974 10.634 1.00 89.06 109 ILE A N 1
ATOM 888 C CA . ILE A 1 109 ? 1.381 -3.134 10.766 1.00 89.06 109 ILE A CA 1
ATOM 889 C C . ILE A 1 109 ? 1.788 -1.703 11.129 1.00 89.06 109 ILE A C 1
ATOM 891 O O . ILE A 1 109 ? 2.474 -1.487 12.132 1.00 89.06 109 ILE A O 1
ATOM 895 N N . ASN A 1 110 ? 1.350 -0.737 10.321 1.00 87.06 110 ASN A N 1
ATOM 896 C CA . ASN A 1 110 ? 1.652 0.676 10.511 1.00 87.06 110 ASN A CA 1
ATOM 897 C C . ASN A 1 110 ? 0.445 1.403 11.113 1.00 87.06 110 ASN A C 1
ATOM 899 O O . ASN A 1 110 ? -0.619 1.457 10.507 1.00 87.06 110 ASN A O 1
ATOM 903 N N . GLU A 1 111 ? 0.623 2.015 12.279 1.00 90.62 111 GLU A N 1
ATOM 904 C CA . GLU A 1 111 ? -0.417 2.794 12.961 1.00 90.62 111 GLU A CA 1
ATOM 905 C C . GLU A 1 111 ? -0.996 3.924 12.089 1.00 90.62 111 GLU A C 1
ATOM 907 O O . GLU A 1 111 ? -2.183 4.240 12.177 1.00 90.62 111 GLU A O 1
ATOM 912 N N . ALA A 1 112 ? -0.194 4.487 11.177 1.00 90.06 112 ALA A N 1
ATOM 913 C CA . ALA A 1 112 ? -0.616 5.575 10.297 1.00 90.06 112 ALA A CA 1
ATOM 914 C C . ALA A 1 112 ? -1.804 5.213 9.386 1.00 90.06 112 ALA A C 1
ATOM 916 O O . ALA A 1 112 ? -2.489 6.112 8.899 1.00 90.06 112 ALA A O 1
ATOM 917 N N . VAL A 1 113 ? -2.076 3.921 9.153 1.00 92.69 113 VAL A N 1
ATOM 918 C CA . VAL A 1 113 ? -3.204 3.489 8.310 1.00 92.69 113 VAL A CA 1
ATOM 919 C C . VAL A 1 113 ? -4.511 3.318 9.086 1.00 92.69 113 VAL A C 1
ATOM 921 O O . VAL A 1 113 ? -5.552 3.112 8.466 1.00 92.69 113 VAL A O 1
ATOM 924 N N . PHE A 1 114 ? -4.500 3.411 10.422 1.00 95.06 114 PHE A N 1
ATOM 925 C CA . PHE A 1 114 ? -5.689 3.135 11.239 1.00 95.06 114 PHE A CA 1
ATOM 926 C C . PHE A 1 114 ? -6.854 4.080 10.935 1.00 95.06 114 PHE A C 1
ATOM 928 O O . PHE A 1 114 ? -7.956 3.577 10.725 1.00 95.06 114 PHE A O 1
ATOM 935 N N . PRO A 1 115 ? -6.659 5.412 10.819 1.00 94.75 115 PRO A N 1
ATOM 936 C CA . PRO A 1 115 ? -7.766 6.301 10.473 1.00 94.75 115 PRO A CA 1
ATOM 937 C C . PRO A 1 115 ? -8.387 5.963 9.115 1.00 94.75 115 PRO A C 1
ATOM 939 O O . PRO A 1 115 ? -9.600 6.012 8.944 1.00 94.75 115 PRO A O 1
ATOM 942 N N . VAL A 1 116 ? -7.555 5.552 8.158 1.00 94.25 116 VAL A N 1
ATOM 943 C CA . VAL A 1 116 ? -7.985 5.160 6.812 1.00 94.25 116 VAL A CA 1
ATOM 944 C C . VAL A 1 116 ? -8.813 3.879 6.864 1.00 94.25 116 VAL A C 1
ATOM 946 O O . VAL A 1 116 ? -9.864 3.807 6.236 1.00 94.25 116 VAL A O 1
ATOM 949 N N . ALA A 1 117 ? -8.363 2.884 7.633 1.00 96.25 117 ALA A N 1
ATOM 950 C CA . ALA A 1 117 ? -9.087 1.632 7.827 1.00 96.25 117 ALA A CA 1
ATOM 951 C C . ALA A 1 117 ? -10.459 1.864 8.469 1.00 96.25 117 ALA A C 1
ATOM 953 O O . ALA A 1 117 ? -11.446 1.290 8.017 1.00 96.25 117 ALA A O 1
ATOM 954 N N . VAL A 1 118 ? -10.532 2.739 9.476 1.00 96.50 118 VAL A N 1
ATOM 955 C CA . VAL A 1 118 ? -11.798 3.079 10.134 1.00 96.50 118 VAL A CA 1
ATOM 956 C C . VAL A 1 118 ? -12.746 3.777 9.162 1.00 96.50 118 VAL A C 1
ATOM 958 O O . VAL A 1 118 ? -13.886 3.345 9.021 1.00 96.50 118 VAL A O 1
ATOM 961 N N . HIS A 1 119 ? -12.276 4.775 8.410 1.00 95.00 119 HIS A N 1
ATOM 962 C CA . HIS A 1 119 ? -13.092 5.410 7.368 1.00 95.00 119 HIS A CA 1
ATOM 963 C C . HIS A 1 119 ? -13.645 4.398 6.363 1.00 95.00 119 HIS A C 1
ATOM 965 O O . HIS A 1 119 ? -14.833 4.426 6.049 1.00 95.00 119 HIS A O 1
ATOM 971 N N . LEU A 1 120 ? -12.800 3.480 5.887 1.00 94.31 120 LEU A N 1
ATOM 972 C CA . LEU A 1 120 ? -13.219 2.432 4.958 1.00 94.31 120 LEU A CA 1
ATOM 973 C C . LEU A 1 120 ? -14.252 1.483 5.587 1.00 94.31 120 LEU A C 1
ATOM 975 O O . LEU A 1 120 ? -15.215 1.125 4.911 1.00 94.31 120 LEU A O 1
ATOM 979 N N . SER A 1 121 ? -14.106 1.129 6.869 1.00 94.31 121 SER A N 1
ATOM 980 C CA . SER A 1 121 ? -15.088 0.296 7.581 1.00 94.31 121 SER A CA 1
ATOM 981 C C . SER A 1 121 ? -16.440 0.985 7.763 1.00 94.31 121 SER A C 1
ATOM 983 O O . SER A 1 121 ? -17.479 0.334 7.704 1.00 94.31 121 SER A O 1
ATOM 985 N N . SER A 1 122 ? -16.439 2.314 7.892 1.00 89.81 122 SER A N 1
ATOM 986 C CA . SER A 1 122 ? -17.646 3.133 8.038 1.00 89.81 122 SER A CA 1
ATOM 987 C C . SER A 1 122 ? -18.296 3.498 6.697 1.00 89.81 122 SER A C 1
ATOM 989 O O . SER A 1 122 ? -19.134 4.393 6.638 1.00 89.81 122 SER A O 1
ATOM 991 N N . SER A 1 123 ? -17.926 2.826 5.597 1.00 86.62 123 SER A N 1
ATOM 992 C CA . SER A 1 123 ? -18.398 3.122 4.232 1.00 86.62 123 SER A CA 1
ATOM 993 C C . SER A 1 123 ? -18.054 4.531 3.720 1.00 86.62 123 SER A C 1
ATOM 995 O O . SER A 1 123 ? -18.617 4.991 2.720 1.00 86.62 123 SER A O 1
ATOM 997 N N . THR A 1 124 ? -17.093 5.218 4.346 1.00 89.00 124 THR A N 1
ATOM 998 C CA . THR A 1 124 ? -16.590 6.504 3.858 1.00 89.00 124 THR A CA 1
ATOM 999 C C . THR A 1 124 ? -15.739 6.270 2.617 1.00 89.00 124 THR A C 1
ATOM 1001 O O . THR A 1 124 ? -14.749 5.535 2.627 1.00 89.00 124 THR A O 1
ATOM 1004 N N . ARG A 1 125 ? -16.094 6.934 1.515 1.00 88.75 125 ARG A N 1
ATOM 1005 C CA . ARG A 1 125 ? -15.297 6.889 0.284 1.00 88.75 125 ARG A CA 1
ATOM 1006 C C . ARG A 1 125 ? -13.992 7.644 0.505 1.00 88.75 125 ARG A C 1
ATOM 1008 O O . ARG A 1 125 ? -14.021 8.864 0.618 1.00 88.75 125 ARG A O 1
ATOM 1015 N N . ILE A 1 126 ? -12.862 6.939 0.527 1.00 89.88 126 ILE A N 1
ATOM 1016 C CA . ILE A 1 126 ? -11.521 7.533 0.631 1.00 89.88 126 ILE A CA 1
ATOM 1017 C C . ILE A 1 126 ? -10.783 7.443 -0.705 1.00 89.88 126 ILE A C 1
ATOM 1019 O O . ILE A 1 126 ? -10.727 6.384 -1.332 1.00 89.88 126 ILE A O 1
ATOM 1023 N N . THR A 1 127 ? -10.150 8.537 -1.135 1.00 90.00 127 THR A N 1
ATOM 1024 C CA . THR A 1 127 ? -9.305 8.535 -2.338 1.00 90.00 127 THR A CA 1
ATOM 1025 C C . THR A 1 127 ? -7.888 8.062 -2.013 1.00 90.00 127 THR A C 1
ATOM 1027 O O . THR A 1 127 ? -7.032 8.854 -1.619 1.00 90.00 127 THR A O 1
ATOM 1030 N N . LEU A 1 128 ? -7.612 6.770 -2.205 1.00 90.25 128 LEU A N 1
ATOM 1031 C CA . LEU A 1 128 ? -6.289 6.181 -1.940 1.00 90.25 128 LEU A CA 1
ATOM 1032 C C . LEU A 1 128 ? -5.249 6.506 -3.026 1.00 90.25 128 LEU A C 1
ATOM 1034 O O . LEU A 1 128 ? -4.059 6.619 -2.732 1.00 90.25 128 LEU A O 1
ATOM 1038 N N . ALA A 1 129 ? -5.685 6.681 -4.278 1.00 88.75 129 ALA A N 1
ATOM 1039 C CA . ALA A 1 129 ? -4.793 6.808 -5.434 1.00 88.75 129 ALA A CA 1
ATOM 1040 C C . ALA A 1 129 ? -3.721 7.912 -5.298 1.00 88.75 129 ALA A C 1
ATOM 1042 O O . ALA A 1 129 ? -2.555 7.611 -5.561 1.00 88.75 129 ALA A O 1
ATOM 1043 N N . PRO A 1 130 ? -4.033 9.146 -4.843 1.00 87.12 130 PRO A N 1
ATOM 1044 C CA . PRO A 1 130 ? -3.007 10.172 -4.652 1.00 87.12 130 PRO A CA 1
ATOM 1045 C C . PRO A 1 130 ? -1.916 9.756 -3.656 1.00 87.12 130 PRO A C 1
ATOM 1047 O O . PRO A 1 130 ? -0.735 9.990 -3.907 1.00 87.12 130 PRO A O 1
ATOM 1050 N N . ALA A 1 131 ? -2.287 9.096 -2.555 1.00 87.75 131 ALA A N 1
ATOM 1051 C CA . ALA A 1 131 ? -1.339 8.657 -1.534 1.00 87.75 131 ALA A CA 1
ATOM 1052 C C . ALA A 1 131 ? -0.468 7.485 -2.016 1.00 87.75 131 ALA A C 1
ATOM 1054 O O . ALA A 1 131 ? 0.731 7.456 -1.737 1.00 87.75 131 ALA A O 1
ATOM 1055 N N . VAL A 1 132 ? -1.047 6.547 -2.775 1.00 88.19 132 VAL A N 1
ATOM 1056 C CA . VAL A 1 132 ? -0.305 5.431 -3.389 1.00 88.19 132 VAL A CA 1
ATOM 1057 C C . VAL A 1 132 ? 0.696 5.959 -4.420 1.00 88.19 132 VAL A C 1
ATOM 1059 O O . VAL A 1 132 ? 1.858 5.557 -4.424 1.00 88.19 132 VAL A O 1
ATOM 1062 N N . LEU A 1 133 ? 0.281 6.913 -5.261 1.00 86.88 133 LEU A N 1
ATOM 1063 C CA . LEU A 1 133 ? 1.172 7.557 -6.228 1.00 86.88 133 LEU A CA 1
ATOM 1064 C C . LEU A 1 133 ? 2.300 8.330 -5.540 1.00 86.88 133 LEU A C 1
ATOM 1066 O O . LEU A 1 133 ? 3.437 8.267 -6.000 1.00 86.88 133 LEU A O 1
ATOM 1070 N N . ALA A 1 134 ? 2.015 9.026 -4.438 1.00 86.25 134 ALA A N 1
ATOM 1071 C CA . ALA A 1 134 ? 3.041 9.718 -3.663 1.00 86.25 134 ALA A CA 1
ATOM 1072 C C . ALA A 1 134 ? 4.106 8.746 -3.124 1.00 86.25 134 ALA A C 1
ATOM 1074 O O . ALA A 1 134 ? 5.297 9.019 -3.276 1.00 86.25 134 ALA A O 1
ATOM 1075 N N . HIS A 1 135 ? 3.697 7.591 -2.582 1.00 83.25 135 HIS A N 1
ATOM 1076 C CA . HIS A 1 135 ? 4.627 6.538 -2.152 1.00 83.25 135 HIS A CA 1
ATOM 1077 C C . HIS A 1 135 ? 5.478 6.025 -3.319 1.00 83.25 135 HIS A C 1
ATOM 1079 O O . HIS A 1 135 ? 6.701 5.950 -3.211 1.00 83.25 135 HIS A O 1
ATOM 1085 N N . LEU A 1 136 ? 4.859 5.762 -4.473 1.00 85.69 136 LEU A N 1
ATOM 1086 C CA . LEU A 1 136 ? 5.590 5.302 -5.651 1.00 85.69 136 LEU A CA 1
ATOM 1087 C C . LEU A 1 136 ? 6.599 6.344 -6.167 1.00 85.69 136 LEU A C 1
ATOM 1089 O O . LEU A 1 136 ? 7.717 6.002 -6.556 1.00 85.69 136 LEU A O 1
ATOM 1093 N N . TYR A 1 137 ? 6.227 7.626 -6.181 1.00 87.19 137 TYR A N 1
ATOM 1094 C CA . TYR A 1 137 ? 7.139 8.699 -6.581 1.00 87.19 137 TYR A CA 1
ATOM 1095 C C . TYR A 1 137 ? 8.288 8.896 -5.591 1.00 87.19 137 TYR A C 1
ATOM 1097 O O . TYR A 1 137 ? 9.393 9.249 -6.017 1.00 87.19 137 TYR A O 1
ATOM 1105 N N . ALA A 1 138 ? 8.065 8.642 -4.300 1.00 84.31 138 ALA A N 1
ATOM 1106 C CA . ALA A 1 138 ? 9.133 8.621 -3.309 1.00 84.31 138 ALA A CA 1
ATOM 1107 C C . ALA A 1 138 ? 10.147 7.504 -3.616 1.00 84.31 138 ALA A C 1
ATOM 1109 O O . ALA A 1 138 ? 11.344 7.786 -3.700 1.00 84.31 138 ALA A O 1
ATOM 1110 N N . ASP A 1 139 ? 9.687 6.285 -3.919 1.00 83.50 139 ASP A N 1
ATOM 1111 C CA . ASP A 1 139 ? 10.565 5.176 -4.333 1.00 83.50 139 ASP A CA 1
ATOM 1112 C C . ASP A 1 139 ? 11.354 5.499 -5.611 1.00 83.50 139 ASP A C 1
ATOM 1114 O O . ASP A 1 139 ? 12.567 5.294 -5.680 1.00 83.50 139 ASP A O 1
ATOM 1118 N N . LEU A 1 140 ? 10.693 6.064 -6.627 1.00 85.94 140 LEU A N 1
ATOM 1119 C CA . LEU A 1 140 ? 11.354 6.490 -7.868 1.00 85.94 140 LEU A CA 1
ATOM 1120 C C . LEU A 1 140 ? 12.413 7.568 -7.617 1.00 85.94 140 LEU A C 1
ATOM 1122 O O . LEU A 1 140 ? 13.448 7.606 -8.289 1.00 85.94 140 LEU A O 1
ATOM 1126 N N . THR A 1 141 ? 12.164 8.445 -6.649 1.00 84.69 141 THR A N 1
ATOM 1127 C CA . THR A 1 141 ? 13.108 9.481 -6.237 1.00 84.69 141 THR A CA 1
ATOM 1128 C C . THR A 1 141 ? 14.333 8.861 -5.566 1.00 84.69 141 THR A C 1
ATOM 1130 O O . THR A 1 141 ? 15.457 9.193 -5.950 1.00 84.69 141 THR A O 1
ATOM 1133 N N . LEU A 1 142 ? 14.142 7.907 -4.648 1.00 82.69 142 LEU A N 1
ATOM 1134 C CA . LEU A 1 142 ? 15.235 7.150 -4.026 1.00 82.69 142 LEU A CA 1
ATOM 1135 C C . LEU A 1 142 ? 16.074 6.404 -5.072 1.00 82.69 142 LEU A C 1
ATOM 1137 O O . LEU A 1 142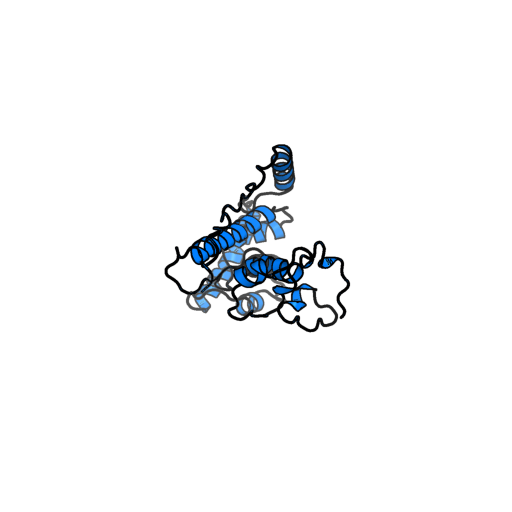 ? 17.300 6.531 -5.086 1.00 82.69 142 LEU A O 1
ATOM 1141 N N . LEU A 1 143 ? 15.420 5.710 -6.008 1.00 83.44 143 LEU A N 1
ATOM 1142 C CA . LEU A 1 143 ? 16.089 5.025 -7.114 1.00 83.44 143 LEU A CA 1
ATOM 1143 C C . LEU A 1 143 ? 16.909 5.997 -7.974 1.00 83.44 143 LEU A C 1
ATOM 1145 O O . LEU A 1 143 ? 18.061 5.720 -8.304 1.00 83.44 143 LEU A O 1
ATOM 1149 N N . LYS A 1 144 ? 16.346 7.162 -8.316 1.00 84.94 144 LYS A N 1
ATOM 1150 C CA . LYS A 1 144 ? 17.047 8.199 -9.086 1.00 84.94 144 LYS A CA 1
ATOM 1151 C C . LYS A 1 144 ? 18.309 8.679 -8.370 1.00 84.94 144 LYS A C 1
ATOM 1153 O O . LYS A 1 144 ? 19.333 8.868 -9.028 1.00 84.94 144 LYS A O 1
ATOM 1158 N N . TYR A 1 145 ? 18.247 8.909 -7.059 1.00 80.75 145 TYR A N 1
ATOM 1159 C CA . TYR A 1 145 ? 19.420 9.320 -6.285 1.00 80.75 145 TYR A CA 1
ATOM 1160 C C . TYR A 1 145 ? 20.492 8.232 -6.270 1.00 80.75 145 TYR A C 1
ATOM 1162 O O . TYR A 1 145 ? 21.667 8.539 -6.479 1.00 80.75 145 TYR A O 1
ATOM 1170 N N . HIS A 1 146 ? 20.084 6.974 -6.112 1.00 79.75 146 HIS A N 1
ATOM 1171 C CA . HIS A 1 146 ? 20.997 5.839 -6.124 1.00 79.75 146 HIS A CA 1
ATOM 1172 C C . HIS A 1 146 ? 21.711 5.668 -7.466 1.00 79.75 146 HIS A C 1
ATOM 1174 O O . HIS A 1 146 ? 22.937 5.634 -7.514 1.00 79.75 146 HIS A O 1
ATOM 1180 N N . VAL A 1 147 ? 20.969 5.688 -8.578 1.00 78.12 147 VAL A N 1
ATOM 1181 C CA . VAL A 1 147 ? 21.538 5.564 -9.933 1.00 78.12 147 VAL A CA 1
ATOM 1182 C C . VAL A 1 147 ? 22.510 6.703 -10.262 1.00 78.12 147 VAL A C 1
ATOM 1184 O O . VAL A 1 147 ? 23.462 6.510 -11.014 1.00 78.12 147 VAL A O 1
ATOM 1187 N N . ARG A 1 148 ? 22.297 7.902 -9.708 1.00 80.12 148 ARG A N 1
ATOM 1188 C CA . ARG A 1 148 ? 23.205 9.046 -9.898 1.00 80.12 148 ARG A CA 1
ATOM 1189 C C . ARG A 1 148 ? 24.430 9.015 -8.975 1.00 80.12 148 ARG A C 1
ATOM 1191 O O . ARG A 1 148 ? 25.215 9.956 -9.016 1.00 80.12 148 ARG A O 1
ATOM 1198 N N . GLY A 1 149 ? 24.591 7.971 -8.160 1.00 72.25 149 GLY A N 1
ATOM 1199 C CA . GLY A 1 149 ? 25.701 7.839 -7.217 1.00 72.25 149 GLY A CA 1
ATOM 1200 C C . GLY A 1 149 ? 25.615 8.803 -6.033 1.00 72.25 149 GLY A C 1
ATOM 1201 O O . GLY A 1 149 ? 26.615 9.054 -5.370 1.00 72.25 149 GLY A O 1
ATOM 1202 N N . PHE A 1 150 ? 24.436 9.373 -5.761 1.00 70.44 150 PHE A N 1
ATOM 1203 C CA . PHE A 1 150 ? 24.249 10.294 -4.638 1.00 70.44 150 PHE A CA 1
ATOM 1204 C C . PHE A 1 150 ? 24.024 9.574 -3.303 1.00 70.44 150 PHE A C 1
ATOM 1206 O O . PHE A 1 150 ? 24.069 10.204 -2.249 1.00 70.44 150 PHE A O 1
ATOM 1213 N N . THR A 1 151 ? 23.789 8.262 -3.324 1.00 63.19 151 THR A N 1
ATOM 1214 C CA . THR A 1 151 ? 23.683 7.435 -2.117 1.00 63.19 151 THR A CA 1
ATOM 1215 C C . THR A 1 151 ? 25.019 6.764 -1.814 1.00 63.19 151 THR A C 1
ATOM 1217 O O . THR A 1 151 ? 25.626 6.190 -2.712 1.00 63.19 151 THR A O 1
ATOM 1220 N N . ARG A 1 152 ? 25.433 6.750 -0.541 1.00 59.16 152 ARG A N 1
ATOM 1221 C CA . ARG A 1 152 ? 26.651 6.052 -0.084 1.00 59.16 152 ARG A CA 1
ATOM 1222 C C . ARG A 1 152 ? 26.519 4.522 -0.009 1.00 59.16 152 ARG A C 1
ATOM 1224 O O . ARG A 1 152 ? 27.526 3.851 0.165 1.00 59.16 152 ARG A O 1
ATOM 1231 N N . SER A 1 153 ? 25.300 3.986 -0.098 1.00 65.31 153 SER A N 1
ATOM 1232 C CA . SER A 1 153 ? 25.032 2.543 -0.038 1.00 65.31 153 SER A CA 1
ATOM 1233 C C . SER A 1 153 ? 25.125 1.897 -1.420 1.00 65.31 153 SER A C 1
ATOM 1235 O O . SER A 1 153 ? 24.604 2.450 -2.391 1.00 65.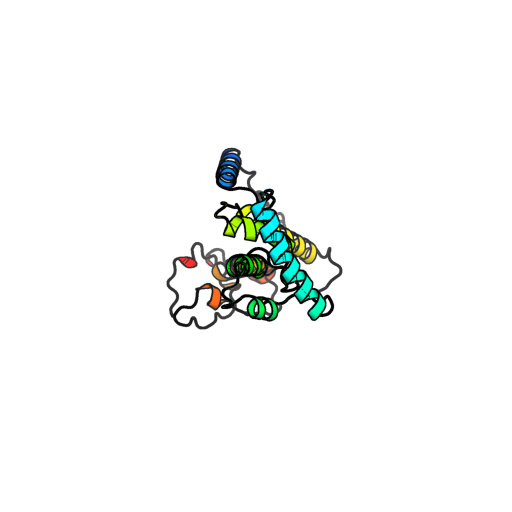31 153 SER A O 1
ATOM 1237 N N . GLU A 1 154 ? 25.715 0.702 -1.481 1.00 66.00 154 GLU A N 1
ATOM 1238 C CA . GLU A 1 154 ? 25.753 -0.158 -2.674 1.00 66.00 154 GLU A CA 1
ATOM 1239 C C . GLU A 1 154 ? 24.387 -0.774 -3.010 1.00 66.00 154 GLU A C 1
ATOM 1241 O O . GLU A 1 154 ? 24.152 -1.174 -4.147 1.00 66.00 154 GLU A O 1
ATOM 1246 N N . SER A 1 155 ? 23.468 -0.828 -2.041 1.00 68.88 155 SER A N 1
ATOM 1247 C CA . SER A 1 155 ? 22.121 -1.375 -2.223 1.00 68.88 155 SER A CA 1
ATOM 1248 C C . SER A 1 155 ? 21.037 -0.405 -1.759 1.00 68.88 155 SER A C 1
ATOM 1250 O O . SER A 1 155 ? 21.230 0.393 -0.836 1.00 68.88 155 SER A O 1
ATOM 1252 N N . ILE A 1 156 ? 19.875 -0.483 -2.407 1.00 74.38 156 ILE A N 1
ATOM 1253 C CA . ILE A 1 156 ? 18.661 0.237 -2.019 1.00 74.38 156 ILE A CA 1
ATOM 1254 C C . ILE A 1 156 ? 17.535 -0.744 -1.743 1.00 74.38 156 ILE A C 1
ATOM 1256 O O . ILE A 1 156 ? 17.387 -1.753 -2.428 1.00 74.38 156 ILE A O 1
ATOM 1260 N N . THR A 1 157 ? 16.719 -0.413 -0.750 1.00 73.00 157 THR A N 1
ATOM 1261 C CA . THR A 1 157 ? 15.452 -1.095 -0.484 1.00 73.00 157 THR A CA 1
ATOM 1262 C C . THR A 1 157 ? 14.330 -0.152 -0.892 1.00 73.00 157 THR A C 1
ATOM 1264 O O . THR A 1 157 ? 14.258 0.969 -0.390 1.00 73.00 157 THR A O 1
ATOM 1267 N N . LEU A 1 158 ? 13.499 -0.589 -1.834 1.00 77.12 158 LEU A N 1
ATOM 1268 C CA . LEU A 1 158 ? 12.308 0.129 -2.293 1.00 77.12 158 LEU A CA 1
ATOM 1269 C C . LEU A 1 158 ? 11.066 -0.542 -1.704 1.00 77.12 158 LEU A C 1
ATOM 1271 O O . LEU A 1 158 ? 11.119 -1.730 -1.370 1.00 77.12 158 LEU A O 1
ATOM 1275 N N . SER A 1 159 ? 9.955 0.191 -1.600 1.00 75.88 159 SER A N 1
ATOM 1276 C CA . SER A 1 159 ? 8.711 -0.397 -1.101 1.00 75.88 159 SER A CA 1
ATOM 1277 C C . SER A 1 159 ? 8.181 -1.492 -2.036 1.00 75.88 159 SER A C 1
ATOM 1279 O O . SER A 1 159 ? 8.491 -1.534 -3.234 1.00 75.88 159 SER A O 1
ATOM 1281 N N . ALA A 1 160 ? 7.305 -2.356 -1.515 1.00 71.94 160 ALA A N 1
ATOM 1282 C CA . ALA A 1 160 ? 6.680 -3.403 -2.321 1.00 71.94 160 ALA A CA 1
ATOM 1283 C C . ALA A 1 160 ? 5.847 -2.845 -3.497 1.00 71.94 160 ALA A C 1
ATOM 1285 O O . ALA A 1 160 ? 5.717 -3.521 -4.517 1.00 71.94 160 ALA A O 1
ATOM 1286 N N . LEU A 1 161 ? 5.355 -1.594 -3.434 1.00 77.81 161 LEU A N 1
ATOM 1287 C CA . LEU A 1 161 ? 4.644 -0.964 -4.560 1.00 77.81 161 LEU A CA 1
ATOM 1288 C C . LEU A 1 161 ? 5.534 -0.796 -5.789 1.00 77.81 161 LEU A C 1
ATOM 1290 O O . LEU A 1 161 ? 5.035 -0.833 -6.916 1.00 77.81 161 LEU A O 1
ATOM 1294 N N . PHE A 1 162 ? 6.850 -0.660 -5.608 1.00 79.88 162 PHE A N 1
ATOM 1295 C CA . PHE A 1 162 ? 7.776 -0.556 -6.729 1.00 79.88 162 PHE A CA 1
ATOM 1296 C C . PHE A 1 162 ? 7.758 -1.811 -7.618 1.00 79.88 162 PHE A C 1
ATOM 1298 O O . PHE A 1 162 ? 8.011 -1.722 -8.825 1.00 79.88 162 PHE A O 1
ATOM 1305 N N . LYS A 1 163 ? 7.351 -2.971 -7.074 1.00 79.31 163 LYS A N 1
ATOM 1306 C CA . LYS A 1 163 ? 7.136 -4.201 -7.851 1.00 79.31 163 LYS A CA 1
ATOM 1307 C C . LYS A 1 163 ? 6.136 -3.985 -8.993 1.00 79.31 163 LYS A C 1
ATOM 1309 O O . LYS A 1 163 ? 6.304 -4.588 -10.049 1.00 79.31 163 LYS A O 1
ATOM 1314 N N . LEU A 1 164 ? 5.159 -3.082 -8.851 1.00 83.06 164 LEU A N 1
ATOM 1315 C CA . LEU A 1 164 ? 4.232 -2.736 -9.935 1.00 83.06 164 LEU A CA 1
ATOM 1316 C C . LEU A 1 164 ? 4.959 -2.103 -11.126 1.00 83.06 164 LEU A C 1
ATOM 1318 O O . LEU A 1 164 ? 4.687 -2.464 -12.268 1.00 83.06 164 LEU A O 1
ATOM 1322 N N . VAL A 1 165 ? 5.917 -1.204 -10.879 1.00 85.75 165 VAL A N 1
ATOM 1323 C CA . VAL A 1 165 ? 6.740 -0.591 -11.939 1.00 85.75 165 VAL A CA 1
ATOM 1324 C C . VAL A 1 165 ? 7.689 -1.619 -12.547 1.00 85.75 165 VAL A C 1
ATOM 1326 O O . VAL A 1 165 ? 7.883 -1.646 -13.764 1.00 85.75 165 VAL A O 1
ATOM 1329 N N . GLN A 1 166 ? 8.244 -2.506 -11.723 1.00 84.31 166 GLN A N 1
ATOM 1330 C CA . GLN A 1 166 ? 9.095 -3.599 -12.184 1.00 84.31 166 GLN A CA 1
ATOM 1331 C C . GLN A 1 166 ? 8.337 -4.563 -13.106 1.00 84.31 166 GLN A C 1
ATOM 1333 O O . GLN A 1 166 ? 8.798 -4.835 -14.212 1.00 84.31 166 GLN A O 1
ATOM 1338 N N . VAL A 1 167 ? 7.149 -5.021 -12.706 1.00 86.00 167 VAL A N 1
ATOM 1339 C CA . VAL A 1 167 ? 6.299 -5.884 -13.537 1.00 86.00 167 VAL A CA 1
ATOM 1340 C C . VAL A 1 167 ? 5.812 -5.144 -14.774 1.00 86.00 167 VAL A C 1
ATOM 1342 O O . VAL A 1 167 ? 5.858 -5.701 -15.866 1.00 86.00 167 VAL A O 1
ATOM 1345 N N . TRP A 1 168 ? 5.405 -3.879 -14.640 1.00 88.38 168 TRP A N 1
ATOM 1346 C CA . TRP A 1 168 ? 5.044 -3.045 -15.786 1.00 88.38 168 TRP A CA 1
ATOM 1347 C C . TRP A 1 168 ? 6.174 -2.990 -16.817 1.00 88.38 168 TRP A C 1
ATOM 1349 O O . TRP A 1 168 ? 5.906 -3.056 -18.016 1.00 88.38 168 TRP A O 1
ATOM 1359 N N . THR A 1 169 ? 7.422 -2.915 -16.348 1.00 87.38 169 THR A N 1
ATOM 1360 C CA . THR A 1 169 ? 8.620 -2.923 -17.192 1.00 87.38 169 THR A CA 1
ATOM 1361 C C . THR A 1 169 ? 8.815 -4.290 -17.843 1.00 87.38 169 THR A C 1
ATOM 1363 O O . THR A 1 169 ? 8.997 -4.363 -19.053 1.00 87.38 169 THR A O 1
ATOM 1366 N N . TRP A 1 170 ? 8.733 -5.386 -17.089 1.00 87.19 170 TRP A N 1
ATOM 1367 C CA . TRP A 1 170 ? 8.883 -6.732 -17.649 1.00 87.19 170 TRP A CA 1
ATOM 1368 C C . TRP A 1 170 ? 7.821 -7.042 -18.692 1.00 87.19 170 TRP A C 1
ATOM 1370 O O . TRP A 1 170 ? 8.154 -7.398 -19.811 1.00 87.19 170 TRP A O 1
ATOM 1380 N N . GLU A 1 171 ? 6.553 -6.801 -18.398 1.00 88.56 171 GLU A N 1
ATOM 1381 C CA . GLU A 1 171 ? 5.454 -7.036 -19.339 1.00 88.56 171 GLU A CA 1
ATOM 1382 C C . GLU A 1 171 ? 5.603 -6.248 -20.651 1.00 88.56 171 GLU A C 1
ATOM 1384 O O . GLU A 1 171 ? 5.040 -6.643 -21.670 1.00 88.56 171 GLU A O 1
ATOM 1389 N N . ARG A 1 172 ? 6.358 -5.142 -20.644 1.00 87.56 172 ARG A N 1
ATOM 1390 C CA . ARG A 1 172 ? 6.500 -4.244 -21.796 1.00 87.56 172 ARG A CA 1
ATOM 1391 C C . ARG A 1 172 ? 7.799 -4.378 -22.560 1.00 87.56 172 ARG A C 1
ATOM 1393 O O . ARG A 1 172 ? 7.785 -4.151 -23.759 1.00 87.56 172 ARG A O 1
ATOM 1400 N N . PHE A 1 173 ? 8.890 -4.736 -21.901 1.00 86.56 173 PHE A N 1
ATOM 1401 C CA . PHE A 1 173 ? 10.209 -4.836 -22.517 1.00 86.56 173 PHE A CA 1
ATOM 1402 C C . PHE A 1 173 ? 10.658 -6.292 -22.488 1.00 86.56 173 PHE A C 1
ATOM 1404 O O . PHE A 1 173 ? 11.133 -6.775 -21.457 1.00 86.56 173 PHE A O 1
ATOM 1411 N N . ARG A 1 174 ? 10.508 -6.997 -23.616 1.00 81.69 174 ARG A N 1
ATOM 1412 C CA . ARG A 1 174 ? 10.815 -8.435 -23.714 1.00 81.69 174 ARG A CA 1
ATOM 1413 C C . ARG A 1 174 ? 12.269 -8.750 -23.356 1.00 81.69 174 ARG A C 1
ATOM 1415 O O . ARG A 1 174 ? 12.532 -9.731 -22.674 1.00 81.69 174 ARG A O 1
ATOM 1422 N N . GLU A 1 175 ? 13.206 -7.880 -23.717 1.00 82.94 175 GLU A N 1
ATOM 1423 C CA . GLU A 1 175 ? 14.633 -7.997 -23.379 1.00 82.94 175 GLU A CA 1
ATOM 1424 C C . GLU A 1 175 ? 14.874 -7.931 -21.871 1.00 82.94 175 GLU A C 1
ATOM 1426 O O . GLU A 1 175 ? 15.892 -8.406 -21.352 1.00 82.94 175 GLU A O 1
ATOM 1431 N N . LEU A 1 176 ? 13.950 -7.288 -21.151 1.00 83.06 176 LEU A N 1
ATOM 1432 C CA . LEU A 1 176 ? 14.038 -7.160 -19.716 1.00 83.06 176 LEU A CA 1
ATOM 1433 C C . LEU A 1 176 ? 13.341 -8.288 -18.954 1.00 83.06 176 LEU A C 1
ATOM 1435 O O . LEU A 1 176 ? 13.583 -8.386 -17.745 1.00 83.06 176 LEU A O 1
ATOM 1439 N N . GLN A 1 177 ? 12.555 -9.130 -19.622 1.00 84.06 177 GLN A N 1
ATOM 1440 C CA . GLN A 1 177 ? 11.784 -10.185 -18.976 1.00 84.06 177 GLN A CA 1
ATOM 1441 C C . GLN A 1 177 ? 12.701 -11.252 -18.364 1.00 84.06 177 GLN A C 1
ATOM 1443 O O . GLN A 1 177 ? 13.613 -11.754 -19.027 1.00 84.06 177 GLN A O 1
ATOM 1448 N N . PRO A 1 178 ? 12.503 -11.606 -17.084 1.00 84.19 178 PRO A N 1
ATOM 1449 C CA . PRO A 1 178 ? 12.980 -12.881 -16.567 1.00 84.19 178 PRO A CA 1
ATOM 1450 C C . PRO A 1 178 ? 12.163 -14.037 -17.172 1.00 84.19 178 PRO A C 1
ATOM 1452 O O . PRO A 1 178 ? 11.148 -13.815 -17.830 1.00 84.19 178 PRO A O 1
ATOM 1455 N N . ILE A 1 179 ? 12.602 -15.274 -16.938 1.00 84.81 179 ILE A N 1
ATOM 1456 C CA . ILE A 1 179 ? 11.805 -16.458 -17.286 1.00 84.81 179 ILE A CA 1
ATOM 1457 C C . ILE A 1 179 ? 10.547 -16.436 -16.401 1.00 84.81 179 ILE A C 1
ATOM 1459 O O . ILE A 1 179 ? 10.711 -16.404 -15.180 1.00 84.81 179 ILE A O 1
ATOM 1463 N N . PRO A 1 180 ? 9.330 -16.392 -16.976 1.00 87.06 180 PRO A N 1
ATOM 1464 C CA . PRO A 1 180 ? 8.105 -16.327 -16.190 1.00 87.06 180 PRO A CA 1
ATOM 1465 C C . PRO A 1 180 ? 7.825 -17.661 -15.489 1.00 87.06 180 PRO A C 1
ATOM 1467 O O . PRO A 1 180 ? 8.175 -18.727 -16.001 1.00 87.06 180 PRO A O 1
ATOM 1470 N N . ASN A 1 181 ? 7.156 -17.595 -14.339 1.00 85.81 181 ASN A N 1
ATOM 1471 C CA . ASN A 1 181 ? 6.657 -18.775 -13.636 1.00 85.81 181 ASN A CA 1
ATOM 1472 C C . ASN A 1 181 ? 5.518 -19.449 -14.416 1.00 85.81 181 ASN A C 1
ATOM 1474 O O . ASN A 1 181 ? 4.846 -18.815 -15.234 1.00 85.81 181 ASN A O 1
ATOM 1478 N N . LEU A 1 182 ? 5.269 -20.727 -14.120 1.00 87.00 182 LEU A N 1
ATOM 1479 C CA . LEU A 1 182 ? 4.041 -21.393 -14.547 1.00 87.00 182 LEU A CA 1
ATOM 1480 C C . LEU A 1 182 ? 2.850 -20.750 -13.828 1.00 87.00 182 LEU A C 1
ATOM 1482 O O . LEU A 1 182 ? 2.888 -20.578 -12.610 1.00 87.00 182 LEU A O 1
ATOM 1486 N N . LEU A 1 183 ? 1.809 -20.400 -14.581 1.00 85.75 183 LEU A N 1
ATOM 1487 C CA . LEU A 1 183 ? 0.584 -19.840 -14.028 1.00 85.75 183 LEU A CA 1
ATOM 1488 C C . LEU A 1 183 ? -0.364 -20.985 -13.678 1.00 85.75 183 LEU A C 1
ATOM 1490 O O . LEU A 1 183 ? -0.790 -21.712 -14.567 1.00 85.75 183 LEU A O 1
ATOM 1494 N N . LEU A 1 184 ? -0.657 -21.170 -12.393 1.00 85.50 184 LEU A N 1
ATOM 1495 C CA . LEU A 1 184 ? -1.610 -22.185 -11.947 1.00 85.50 184 LEU A CA 1
ATOM 1496 C C . LEU A 1 184 ? -3.047 -21.672 -12.086 1.00 85.50 184 LEU A C 1
ATOM 1498 O O . LEU A 1 184 ? -3.303 -20.464 -12.069 1.00 85.50 184 LEU A O 1
ATOM 1502 N N . GLU A 1 185 ? -4.002 -22.595 -12.183 1.00 84.31 185 GLU A N 1
ATOM 1503 C CA . GLU A 1 185 ? -5.421 -22.251 -12.243 1.00 84.31 185 GLU A CA 1
ATOM 1504 C C . GLU A 1 185 ? -5.838 -21.380 -11.041 1.00 84.31 185 GLU A C 1
ATOM 1506 O O . GLU A 1 185 ? -5.465 -21.632 -9.896 1.00 84.31 185 GLU A O 1
ATOM 1511 N N . GLY A 1 186 ? -6.577 -20.300 -11.316 1.00 82.50 186 GLY A N 1
ATOM 1512 C CA . GLY A 1 186 ? -7.015 -19.327 -10.310 1.00 82.50 186 GLY A CA 1
ATOM 1513 C C . GLY A 1 186 ? -5.979 -18.262 -9.923 1.00 82.50 186 GLY A C 1
ATOM 1514 O O . GLY A 1 186 ? -6.336 -17.299 -9.242 1.00 82.50 186 GLY A O 1
ATOM 1515 N N . GLN A 1 187 ? -4.723 -18.364 -10.369 1.00 83.88 187 GLN A N 1
ATOM 1516 C CA . GLN A 1 187 ? -3.718 -17.346 -10.064 1.00 83.88 187 GLN A CA 1
ATOM 1517 C C . GLN A 1 187 ? -3.882 -16.079 -10.919 1.00 83.88 187 GLN A C 1
ATOM 1519 O O . GLN A 1 187 ? -4.228 -16.140 -12.104 1.00 83.88 187 GLN A O 1
ATOM 1524 N N . PRO A 1 188 ? -3.584 -14.894 -10.355 1.00 86.31 188 PRO A N 1
ATOM 1525 C CA . PRO A 1 188 ? -3.557 -13.664 -11.129 1.00 86.31 188 PRO A CA 1
ATOM 1526 C C . PRO A 1 188 ? -2.347 -13.654 -12.067 1.00 86.31 188 PRO A C 1
ATOM 1528 O O . PRO A 1 188 ? -1.282 -14.155 -11.721 1.00 86.31 188 PRO A O 1
ATOM 1531 N N . ARG A 1 189 ? -2.445 -12.949 -13.202 1.00 85.44 189 ARG A N 1
ATOM 1532 C CA . ARG A 1 189 ? -1.322 -12.750 -14.145 1.00 85.44 189 ARG A CA 1
ATOM 1533 C C . ARG A 1 189 ? -0.026 -12.285 -13.464 1.00 85.44 189 ARG A C 1
ATOM 1535 O O . ARG A 1 189 ? 1.063 -12.617 -13.917 1.00 85.44 189 ARG A O 1
ATOM 1542 N N . LEU A 1 190 ? -0.138 -11.523 -12.375 1.00 84.50 190 LEU A N 1
ATOM 1543 C CA . LEU A 1 190 ? 1.008 -11.039 -11.607 1.00 84.50 190 LEU A CA 1
ATOM 1544 C C . LEU A 1 190 ? 1.885 -12.180 -11.051 1.00 84.50 190 LEU A C 1
ATOM 1546 O O . LEU A 1 190 ? 3.088 -11.982 -10.904 1.00 84.50 190 LEU A O 1
ATOM 1550 N N . ALA A 1 191 ? 1.309 -13.367 -10.820 1.00 86.75 191 ALA A N 1
ATOM 1551 C CA . ALA A 1 191 ? 2.007 -14.555 -10.325 1.00 86.75 191 ALA A CA 1
ATOM 1552 C C . ALA A 1 191 ? 3.104 -15.062 -11.281 1.00 86.75 191 ALA A C 1
ATOM 1554 O O . ALA A 1 191 ? 4.090 -15.646 -10.833 1.00 86.75 191 ALA A O 1
ATOM 1555 N N . LEU A 1 192 ? 3.012 -14.741 -12.581 1.00 85.44 192 LEU A N 1
ATOM 1556 C CA . LEU A 1 192 ? 4.076 -15.002 -13.565 1.00 85.44 192 LEU A CA 1
ATOM 1557 C C . LEU A 1 192 ? 5.421 -14.401 -13.150 1.00 85.44 192 LEU A C 1
ATOM 1559 O O . LEU A 1 192 ? 6.472 -14.890 -13.551 1.00 85.44 192 LEU A O 1
ATOM 1563 N N . TRP A 1 193 ? 5.374 -13.315 -12.382 1.00 85.62 193 TRP A N 1
ATOM 1564 C CA . TRP A 1 193 ? 6.521 -12.492 -12.023 1.00 85.62 193 TRP A CA 1
ATOM 1565 C C . TRP A 1 193 ? 6.858 -12.557 -10.532 1.00 85.62 193 TRP A C 1
ATOM 1567 O O . TRP A 1 193 ? 7.702 -11.783 -10.047 1.00 85.62 193 TRP A O 1
ATOM 1577 N N . ASP A 1 194 ? 6.163 -13.431 -9.807 1.00 82.38 194 ASP A N 1
ATOM 1578 C CA . ASP A 1 194 ? 6.296 -13.560 -8.368 1.00 82.38 194 ASP A CA 1
ATOM 1579 C C . ASP A 1 194 ? 7.670 -14.107 -7.985 1.00 82.38 194 ASP A C 1
ATOM 1581 O O . ASP A 1 194 ? 8.224 -14.970 -8.664 1.00 82.38 194 ASP A O 1
ATOM 1585 N N . ASP A 1 195 ? 8.253 -13.501 -6.953 1.00 76.75 195 ASP A N 1
ATOM 1586 C CA . ASP A 1 195 ? 9.586 -13.790 -6.405 1.00 76.75 195 ASP A CA 1
ATOM 1587 C C . ASP A 1 195 ? 10.768 -13.877 -7.398 1.00 76.75 195 ASP A C 1
ATOM 1589 O O . ASP A 1 195 ? 11.895 -14.244 -7.050 1.00 76.75 195 ASP A O 1
ATOM 1593 N N . LEU A 1 196 ? 10.564 -13.447 -8.647 1.00 77.56 196 LEU A N 1
ATOM 1594 C CA . LEU A 1 196 ? 11.623 -13.429 -9.643 1.00 77.56 196 LEU A CA 1
ATOM 1595 C C . LEU A 1 196 ? 12.660 -12.360 -9.298 1.00 77.56 196 LEU A C 1
ATOM 1597 O O . LEU A 1 196 ? 12.376 -11.157 -9.256 1.00 77.56 196 LEU A O 1
ATOM 1601 N N . LYS A 1 197 ? 13.901 -12.804 -9.112 1.00 67.50 197 LYS A N 1
ATOM 1602 C CA . LYS A 1 197 ? 15.071 -11.935 -8.983 1.00 67.50 197 LYS A CA 1
ATOM 1603 C C . LYS A 1 197 ? 15.772 -11.878 -10.328 1.00 67.50 197 LYS A C 1
ATOM 1605 O O . LYS A 1 197 ? 16.200 -12.894 -10.872 1.00 67.50 197 LYS A O 1
ATOM 1610 N N . LYS A 1 198 ? 15.912 -10.676 -10.885 1.00 64.50 198 LYS A N 1
ATOM 1611 C CA . LYS A 1 198 ? 16.745 -10.489 -12.070 1.00 64.50 198 LYS A CA 1
ATOM 1612 C C . LYS A 1 198 ? 18.185 -10.286 -11.606 1.00 64.50 198 LYS A C 1
ATOM 1614 O O . LYS A 1 198 ? 18.449 -9.361 -10.848 1.00 64.50 198 LYS A O 1
ATOM 1619 N N . GLY A 1 199 ? 19.094 -11.161 -12.044 1.00 59.75 199 GLY A N 1
ATOM 1620 C CA . GLY A 1 199 ? 20.528 -11.034 -11.756 1.00 59.75 199 GLY A CA 1
ATOM 1621 C C . GLY A 1 199 ? 21.112 -9.695 -12.226 1.00 59.75 199 GLY A C 1
ATOM 1622 O O . GLY A 1 199 ? 20.462 -8.979 -12.991 1.00 59.75 199 GLY A O 1
ATOM 1623 N N . ASN A 1 200 ? 22.336 -9.386 -11.783 1.00 58.31 200 ASN A N 1
ATOM 1624 C CA . ASN A 1 200 ? 23.036 -8.117 -12.012 1.00 58.31 200 ASN A CA 1
ATOM 1625 C C . ASN A 1 200 ? 23.311 -7.870 -13.509 1.00 58.31 200 ASN A C 1
ATOM 1627 O O . ASN A 1 200 ? 24.384 -8.157 -14.035 1.00 58.31 200 ASN A O 1
ATOM 1631 N N . ARG A 1 201 ? 22.286 -7.403 -14.220 1.00 64.75 201 ARG A N 1
ATOM 1632 C CA . ARG A 1 201 ? 22.318 -7.072 -15.639 1.00 64.75 201 ARG A CA 1
ATOM 1633 C C . ARG A 1 201 ? 22.027 -5.592 -15.779 1.00 64.75 201 ARG A C 1
ATOM 1635 O O . ARG A 1 201 ? 21.000 -5.113 -15.305 1.00 64.75 201 ARG A O 1
ATOM 1642 N N . ASP A 1 202 ? 22.925 -4.896 -16.460 1.00 72.94 202 ASP A N 1
ATOM 1643 C CA . ASP A 1 202 ? 22.799 -3.472 -16.733 1.00 72.94 202 ASP A CA 1
ATOM 1644 C C . ASP A 1 202 ? 21.598 -3.225 -17.660 1.00 72.94 202 ASP A C 1
ATOM 1646 O O . ASP A 1 202 ? 21.660 -3.423 -18.876 1.00 72.94 202 ASP A O 1
ATOM 1650 N N . ALA A 1 203 ? 20.472 -2.834 -17.059 1.00 75.19 203 ALA A N 1
ATOM 1651 C CA . ALA A 1 203 ? 19.228 -2.592 -17.775 1.00 75.19 203 ALA A CA 1
ATOM 1652 C C . ALA A 1 203 ? 19.375 -1.478 -18.819 1.00 75.19 203 ALA A C 1
ATOM 1654 O O . ALA A 1 203 ? 18.727 -1.553 -19.860 1.00 75.19 203 ALA A O 1
ATOM 1655 N N . ARG A 1 204 ? 20.253 -0.489 -18.582 1.00 76.75 204 ARG A N 1
ATOM 1656 C CA . ARG A 1 204 ? 20.526 0.579 -19.550 1.00 76.75 204 ARG A CA 1
ATOM 1657 C C . ARG A 1 204 ? 21.185 -0.004 -20.796 1.00 76.75 204 ARG A C 1
ATOM 1659 O O . ARG A 1 204 ? 20.653 0.180 -21.880 1.00 76.75 204 ARG A O 1
ATOM 1666 N N . LYS A 1 205 ? 22.249 -0.801 -20.645 1.00 80.12 205 LYS A N 1
ATOM 1667 C CA . LYS A 1 205 ? 22.897 -1.463 -21.795 1.00 80.12 205 LYS A CA 1
ATOM 1668 C C . LYS A 1 205 ? 21.947 -2.371 -22.572 1.00 80.12 205 LYS A C 1
ATOM 1670 O O . LYS A 1 205 ? 22.051 -2.449 -23.790 1.00 80.12 205 LYS A O 1
ATOM 1675 N N . ILE A 1 206 ? 21.047 -3.081 -21.893 1.00 80.81 206 ILE A N 1
ATOM 1676 C CA . ILE A 1 206 ? 20.069 -3.942 -22.573 1.00 80.81 206 ILE A CA 1
ATOM 1677 C C . ILE A 1 206 ? 19.109 -3.101 -23.420 1.00 80.81 206 ILE A C 1
ATOM 1679 O O . ILE A 1 206 ? 18.883 -3.424 -24.582 1.00 80.81 206 ILE A O 1
ATOM 1683 N N . LEU A 1 207 ? 18.575 -2.018 -22.851 1.00 80.38 207 LEU A N 1
ATOM 1684 C CA . LEU A 1 207 ? 17.635 -1.140 -23.545 1.00 80.38 207 LEU A CA 1
ATOM 1685 C C . LEU A 1 207 ? 18.295 -0.344 -24.677 1.00 80.38 207 LEU A C 1
ATOM 1687 O O . LEU A 1 207 ? 17.685 -0.199 -25.730 1.00 80.38 207 LEU A O 1
ATOM 1691 N N . ASP A 1 208 ? 19.538 0.111 -24.503 1.00 81.12 208 ASP A N 1
ATOM 1692 C CA . ASP A 1 208 ? 20.285 0.845 -25.536 1.00 81.12 208 ASP A CA 1
ATOM 1693 C C . ASP A 1 208 ? 20.555 -0.020 -26.780 1.00 81.12 208 ASP A C 1
ATOM 1695 O O . ASP A 1 208 ? 20.635 0.492 -27.895 1.00 81.12 208 ASP A O 1
ATOM 1699 N N . ASN A 1 209 ? 20.663 -1.339 -26.599 1.00 79.88 209 ASN A N 1
ATOM 1700 C CA . ASN A 1 209 ? 20.830 -2.309 -27.684 1.00 79.88 209 ASN A CA 1
ATOM 1701 C C . ASN A 1 209 ? 19.494 -2.891 -28.186 1.00 79.88 209 ASN A C 1
ATOM 1703 O O . ASN A 1 209 ? 19.486 -3.733 -29.088 1.00 79.88 209 ASN A O 1
ATOM 1707 N N . SER A 1 210 ? 18.369 -2.478 -27.596 1.00 76.94 210 SER A N 1
ATOM 1708 C CA . SER A 1 210 ? 17.039 -2.978 -27.931 1.00 76.94 210 SER A CA 1
ATOM 1709 C C . SER A 1 210 ? 16.489 -2.306 -29.186 1.00 76.94 210 SER A C 1
ATOM 1711 O O . SER A 1 210 ? 16.677 -1.112 -29.416 1.00 76.94 210 SER A O 1
ATOM 1713 N N . LYS A 1 211 ? 15.738 -3.062 -29.989 1.00 75.50 211 LYS A N 1
ATOM 1714 C CA . LYS A 1 211 ? 14.970 -2.498 -31.108 1.00 75.50 211 LYS A CA 1
ATOM 1715 C C . LYS A 1 211 ? 13.686 -1.850 -30.585 1.00 75.50 211 LYS A C 1
ATOM 1717 O O . LYS A 1 211 ? 13.125 -2.311 -29.598 1.00 75.50 211 LYS A O 1
ATOM 1722 N N . VAL A 1 212 ? 13.191 -0.817 -31.271 1.00 65.31 212 VAL A N 1
ATOM 1723 C CA . VAL A 1 212 ? 11.932 -0.119 -30.921 1.00 65.31 212 VAL A CA 1
ATOM 1724 C C . VAL A 1 212 ? 10.726 -1.074 -30.921 1.00 65.31 212 VAL A C 1
ATOM 1726 O O . VAL A 1 212 ? 9.815 -0.917 -30.110 1.00 65.31 212 VAL A O 1
ATOM 1729 N N . ASP A 1 213 ? 10.759 -2.106 -31.766 1.00 69.00 213 ASP A N 1
ATOM 1730 C CA . ASP A 1 213 ? 9.688 -3.102 -31.909 1.00 69.00 213 ASP A CA 1
ATOM 1731 C C . ASP A 1 213 ? 9.554 -4.056 -30.713 1.00 69.00 213 ASP A C 1
ATOM 1733 O O . ASP A 1 213 ? 8.643 -4.883 -30.675 1.00 69.00 213 ASP A O 1
ATOM 1737 N N . SER A 1 214 ? 10.449 -3.977 -29.727 1.00 74.12 214 SER A N 1
ATOM 1738 C CA . SER A 1 214 ? 10.385 -4.846 -28.556 1.00 74.12 214 SER A CA 1
ATOM 1739 C C . SER A 1 214 ? 9.386 -4.411 -27.491 1.00 74.12 214 SER A C 1
ATOM 1741 O O . SER A 1 214 ? 9.092 -5.182 -26.569 1.00 74.12 214 SER A O 1
ATOM 1743 N N . PHE A 1 215 ? 8.862 -3.188 -27.616 1.00 82.62 215 PHE A N 1
ATOM 1744 C CA . PHE A 1 215 ? 7.909 -2.633 -26.672 1.00 82.62 215 PHE A CA 1
ATOM 1745 C C . PHE A 1 215 ? 6.491 -3.168 -26.903 1.00 82.62 215 PHE A C 1
ATOM 1747 O O . PHE A 1 215 ? 5.873 -2.960 -27.948 1.00 82.62 215 PHE A O 1
ATOM 1754 N N . GLU A 1 216 ? 5.922 -3.787 -25.875 1.00 85.12 216 GLU A N 1
ATOM 1755 C CA . GLU A 1 216 ? 4.553 -4.295 -25.878 1.00 85.12 216 GLU A CA 1
ATOM 1756 C C . GLU A 1 216 ? 3.566 -3.256 -25.332 1.00 85.12 216 GLU A C 1
ATOM 1758 O O . GLU A 1 216 ? 3.541 -2.944 -24.143 1.00 85.12 216 GLU A O 1
ATOM 1763 N N . TRP A 1 217 ? 2.679 -2.735 -26.180 1.00 82.38 217 TRP A N 1
ATOM 1764 C CA . TRP A 1 217 ? 1.746 -1.671 -25.783 1.00 82.38 217 TRP A CA 1
ATOM 1765 C C . TRP A 1 217 ? 0.664 -2.130 -24.794 1.00 82.38 217 TRP A C 1
ATOM 1767 O O . TRP A 1 217 ? 0.334 -1.418 -23.835 1.00 82.38 217 TRP A O 1
ATOM 1777 N N . ARG A 1 218 ? 0.099 -3.324 -25.018 1.00 82.00 218 ARG A N 1
ATOM 1778 C CA . ARG A 1 218 ? -1.060 -3.854 -24.274 1.00 82.00 218 ARG A CA 1
ATOM 1779 C C . ARG A 1 218 ? -0.866 -5.320 -23.864 1.00 82.00 218 ARG A C 1
ATOM 1781 O O . ARG A 1 218 ? -1.674 -6.170 -24.239 1.00 82.00 218 ARG A O 1
ATOM 1788 N N . PRO A 1 219 ? 0.173 -5.637 -23.075 1.00 82.12 219 PRO A N 1
ATOM 1789 C CA . PRO A 1 219 ? 0.498 -7.019 -22.721 1.00 82.12 219 PRO A CA 1
ATOM 1790 C C . PRO A 1 219 ? -0.650 -7.740 -21.998 1.00 82.12 219 PRO A C 1
ATOM 1792 O O . PRO A 1 219 ? -0.885 -8.921 -22.233 1.00 82.12 219 PRO A O 1
ATOM 1795 N N . TYR A 1 220 ? -1.443 -7.005 -21.216 1.00 79.88 220 TYR A N 1
ATOM 1796 C CA . TYR A 1 220 ? -2.609 -7.507 -20.483 1.00 79.88 220 TYR A CA 1
ATOM 1797 C C . TYR A 1 220 ? -3.786 -7.956 -21.366 1.00 79.88 220 TYR A C 1
ATOM 1799 O O . TYR A 1 220 ? -4.683 -8.623 -20.868 1.00 79.88 220 TYR A O 1
ATOM 1807 N N . THR A 1 221 ? -3.808 -7.607 -22.657 1.00 81.75 221 THR A N 1
ATOM 1808 C CA . THR A 1 221 ? -4.842 -8.099 -23.592 1.00 81.75 221 THR A CA 1
ATOM 1809 C C . THR A 1 221 ? -4.525 -9.486 -24.145 1.00 81.75 221 THR A C 1
ATOM 1811 O O . THR A 1 221 ? -5.390 -10.127 -24.733 1.00 81.75 221 THR A O 1
ATOM 1814 N N . LYS A 1 222 ? -3.289 -9.964 -23.959 1.00 80.81 222 LYS A N 1
ATOM 1815 C CA . LYS A 1 222 ? -2.876 -11.288 -24.411 1.00 80.81 222 LYS A CA 1
ATOM 1816 C C . LYS A 1 222 ? -3.331 -12.328 -23.401 1.00 80.81 222 LYS A C 1
ATOM 1818 O O . LYS A 1 222 ? -2.975 -12.239 -22.224 1.00 80.81 222 LYS A O 1
ATOM 1823 N N . THR A 1 223 ? -4.046 -13.335 -23.882 1.00 76.31 223 THR A N 1
ATOM 1824 C CA . THR A 1 223 ? -4.365 -14.531 -23.105 1.00 76.31 223 THR A CA 1
ATOM 1825 C C . THR A 1 223 ? -3.073 -15.208 -22.666 1.00 76.31 223 THR A C 1
ATOM 1827 O O . THR A 1 223 ? -2.222 -15.538 -23.495 1.00 76.31 223 THR A O 1
ATOM 1830 N N . VAL A 1 224 ? -2.924 -15.394 -21.362 1.00 75.19 224 VAL A N 1
ATOM 1831 C CA . VAL A 1 224 ? -1.897 -16.253 -20.770 1.00 75.19 224 VAL A CA 1
ATOM 1832 C C . VAL A 1 224 ? -2.524 -17.613 -20.526 1.00 75.19 224 VAL A C 1
ATOM 1834 O O . VAL A 1 224 ? -3.699 -17.690 -20.175 1.00 75.19 224 VAL A O 1
ATOM 1837 N N . LYS A 1 225 ? -1.773 -18.672 -20.828 1.00 67.62 225 LYS A N 1
ATOM 1838 C CA . LYS A 1 225 ? -2.235 -20.039 -20.604 1.00 67.62 225 LYS A CA 1
ATOM 1839 C C . LYS A 1 225 ? -2.080 -20.358 -19.119 1.00 67.62 225 LYS A C 1
ATOM 1841 O O . LYS A 1 225 ? -0.997 -20.121 -18.581 1.00 67.62 225 LYS A O 1
ATOM 1846 N N . ASN A 1 226 ? -3.155 -20.870 -18.532 1.00 56.56 226 ASN A N 1
ATOM 1847 C CA . ASN A 1 226 ? -3.169 -21.554 -17.243 1.00 56.56 226 ASN A CA 1
ATOM 1848 C C . ASN A 1 226 ? -3.128 -23.060 -17.504 1.00 56.56 226 ASN A C 1
ATOM 1850 O O . ASN A 1 226 ? -3.685 -23.462 -18.556 1.00 56.56 226 ASN A O 1
#

Sequence (226 aa):
MLPRHSLKTLSLSVSFKGWRLWREDFKTWATKMSALGSPVFAALDGSGEETKAKVQREWLMLKKYIDGRGITQPVWMKNFMDSGHELEHVAFLVLWLSYFVFPSNCYTINEAVFPVAVHLSSSTRITLAPAVLAHLYADLTLLKYHVRGFTRSESITLSALFKLVQVWTWERFRELQPIPNLLLEGQPRLALWDDLKKGNRDARKILDNSKVDSFEWRPYTKTVKN

Foldseek 3Di:
DDDDDDDPPPPPDPPPPPDDPDDVVNVVVVVVVQVVFDELPDDDDPVLVVLLVVVVVVLVVLCVVVVNDFAAPVNLCVVQPPPPDPCNQLSVLQLCCDPPLVDDLRRGRDSSNNSVSSCVVVVGGYDSVVVSVVLLVVQVVVVVCVVVVVDPDPDDDHGPSVVVVVVVCQLFAVLSHDQFDDDDPPDDPSNRCPPDDDPDDDPVVSVVPDDPVRTDPCSVVDDDDD

pLDDT: mean 78.77, std 16.6, range [29.19, 96.75]

InterPro domains:
  IPR019557 Aminotransferase-like, plant mobile domain [PF10536] (33-226)
  IPR044824 Protein MAINTENANCE OF MERISTEMS-like [PTHR46033] (32-222)

Organism: Brassica carinata (NCBI:txid52824)

Radius of gyration: 23.34 Å; chains: 1; bounding box: 68×45×69 Å